Protein AF-R7HW87-F1 (afdb_monomer)

Sequence (239 aa):
MKNVYSRSFESAPPPRSISGSKAFTLAEVLITLGIIGVVAALTIPTLIQNHKKHVIEVKLKTFYTIMNQAVQKSELDYGDKSTWNETGGNLCYGCIKANPLLSDEQFFDKYLGPNLTVIDHKKIPQPGIADFQLDTYTLKNGLQFSMYEGGAIYWLFTDTKTQKILGKNAFTFAFIPRIEEGHKNLWIYHENKGIEPFAYGFTNSYEYNMSMCKKDNKYCTKLIQMNNWKIPKDYPIRF

Nearest PDB structures (foldseek):
  6xt9-assembly1_I  TM=5.958E-01  e=7.205E+00  Homo sapiens
  6y8j-assembly1_A-3  TM=2.631E-01  e=5.616E+00  Acinetobacter baumannii

Structure (mmCIF, N/CA/C/O backbone):
data_AF-R7HW87-F1
#
_entry.id   AF-R7HW87-F1
#
loop_
_atom_site.group_PDB
_atom_site.id
_atom_site.type_symbol
_atom_site.label_atom_id
_atom_site.label_alt_id
_atom_site.label_comp_id
_atom_site.label_asym_id
_atom_site.label_entity_id
_atom_site.label_seq_id
_atom_site.pdbx_PDB_ins_code
_atom_site.Cartn_x
_atom_site.Cartn_y
_atom_site.Cartn_z
_atom_site.occupancy
_atom_site.B_iso_or_equiv
_atom_site.auth_seq_id
_atom_site.auth_comp_id
_atom_site.auth_asym_id
_atom_site.auth_atom_id
_atom_site.pdbx_PDB_model_num
ATOM 1 N N . MET A 1 1 ? -55.283 -52.635 10.480 1.00 44.03 1 MET A N 1
ATOM 2 C CA . MET A 1 1 ? -54.030 -51.881 10.712 1.00 44.03 1 MET A CA 1
ATOM 3 C C . MET A 1 1 ? -54.200 -51.124 12.020 1.00 44.03 1 MET A C 1
ATOM 5 O O . MET A 1 1 ? -55.228 -50.487 12.194 1.00 44.03 1 MET A O 1
ATOM 9 N N . LYS A 1 2 ? -53.310 -51.354 12.993 1.00 40.81 2 LYS A N 1
ATOM 10 C CA . LYS A 1 2 ? -53.476 -50.932 14.393 1.00 40.81 2 LYS A CA 1
ATOM 11 C C . LYS A 1 2 ? -53.164 -49.441 14.562 1.00 40.81 2 LYS A C 1
ATOM 13 O O . LYS A 1 2 ? -52.146 -48.973 14.063 1.00 40.81 2 LYS A O 1
ATOM 18 N N . ASN A 1 3 ? -54.041 -48.753 15.293 1.00 45.59 3 ASN A N 1
ATOM 19 C CA . ASN A 1 3 ? -53.897 -47.374 15.750 1.00 45.59 3 ASN A CA 1
ATOM 20 C C . ASN A 1 3 ? -52.563 -47.175 16.481 1.00 45.59 3 ASN A C 1
ATOM 22 O O . ASN A 1 3 ? -52.267 -47.877 17.449 1.00 45.59 3 ASN A O 1
ATOM 26 N N . VAL A 1 4 ? -51.769 -46.214 16.009 1.00 50.16 4 VAL A N 1
ATOM 27 C CA . VAL A 1 4 ? -50.545 -45.773 16.677 1.00 50.16 4 VAL A CA 1
ATOM 28 C C . VAL A 1 4 ? -50.943 -44.802 17.784 1.00 50.16 4 VAL A C 1
ATOM 30 O O . VAL A 1 4 ? -51.575 -43.777 17.548 1.00 50.16 4 VAL A O 1
ATOM 33 N N . TYR A 1 5 ? -50.604 -45.204 19.002 1.00 48.69 5 TYR A N 1
ATOM 34 C CA . TYR A 1 5 ? -50.879 -44.563 20.276 1.00 48.69 5 TYR A CA 1
ATOM 35 C C . TYR A 1 5 ? -50.513 -43.072 20.310 1.00 48.69 5 TYR A C 1
ATOM 37 O O . TYR A 1 5 ? -49.363 -42.692 20.088 1.00 48.69 5 TYR A O 1
ATOM 45 N N . SER A 1 6 ? -51.477 -42.247 20.717 1.00 55.12 6 SER A N 1
ATOM 46 C CA . SER A 1 6 ? -51.230 -40.954 21.347 1.00 55.12 6 SER A CA 1
ATOM 47 C C . SER A 1 6 ? -50.431 -41.187 22.632 1.00 55.12 6 SER A C 1
ATOM 49 O O . SER A 1 6 ? -50.978 -41.669 23.625 1.00 55.12 6 SER A O 1
ATOM 51 N N . ARG A 1 7 ? -49.131 -40.877 22.625 1.00 55.88 7 ARG A N 1
ATOM 52 C CA . ARG A 1 7 ? -48.365 -40.755 23.868 1.00 55.88 7 ARG A CA 1
ATOM 53 C C . ARG A 1 7 ? -48.853 -39.503 24.586 1.00 55.88 7 ARG A C 1
ATOM 55 O O . ARG A 1 7 ? -48.523 -38.386 24.200 1.00 55.88 7 ARG A O 1
ATOM 62 N N . SER A 1 8 ? -49.685 -39.717 25.595 1.00 55.09 8 SER A N 1
ATOM 63 C CA . SER A 1 8 ? -49.958 -38.763 26.660 1.00 55.09 8 SER A CA 1
ATOM 64 C C . SER A 1 8 ? -48.633 -38.202 27.168 1.00 55.09 8 SER A C 1
ATOM 66 O O . SER A 1 8 ? -47.721 -38.963 27.488 1.00 55.09 8 SER A O 1
ATOM 68 N N . PHE A 1 9 ? -48.526 -36.875 27.211 1.00 53.75 9 PHE A N 1
ATOM 69 C CA . PHE A 1 9 ? -47.480 -36.195 27.958 1.00 53.75 9 PHE A CA 1
ATOM 70 C C . PHE A 1 9 ? -47.645 -36.601 29.424 1.00 53.75 9 PHE A C 1
ATOM 72 O O . PHE A 1 9 ? -48.474 -36.040 30.138 1.00 53.75 9 PHE A O 1
ATOM 79 N N . GLU A 1 10 ? -46.912 -37.631 29.847 1.00 56.09 10 GLU A N 1
ATOM 80 C CA . GLU A 1 10 ? -46.693 -37.907 31.258 1.00 56.09 10 GLU A CA 1
ATOM 81 C C . GLU A 1 10 ? -46.156 -36.621 31.873 1.00 56.09 10 GLU A C 1
ATOM 83 O O . GLU A 1 10 ? -45.114 -36.093 31.477 1.00 56.09 10 GLU A O 1
ATOM 88 N N . SER A 1 11 ? -46.954 -36.082 32.788 1.00 62.81 11 SER A N 1
ATOM 89 C CA . SER A 1 11 ? -46.609 -34.975 33.657 1.00 62.81 11 SER A CA 1
ATOM 90 C C . SER A 1 11 ? -45.186 -35.171 34.159 1.00 62.81 11 SER A C 1
ATOM 92 O O . SER A 1 11 ? -44.909 -36.147 34.861 1.00 62.81 11 SER A O 1
ATOM 94 N N . ALA A 1 12 ? -44.291 -34.255 33.783 1.00 64.38 12 ALA A N 1
ATOM 95 C CA . ALA A 1 12 ? -42.961 -34.207 34.359 1.00 64.38 12 ALA A CA 1
ATOM 96 C C . ALA A 1 12 ? -43.101 -34.264 35.893 1.00 64.38 12 ALA A C 1
ATOM 98 O O . ALA A 1 12 ? -43.973 -33.575 36.438 1.00 64.38 12 ALA A O 1
ATOM 99 N N . PRO A 1 13 ? -42.308 -35.096 36.593 1.00 70.56 13 PRO A N 1
ATOM 100 C CA . PRO A 1 13 ? -42.350 -35.147 38.047 1.00 70.56 13 PRO A CA 1
ATOM 101 C C . PRO A 1 13 ? -42.193 -33.723 38.599 1.00 70.56 13 PRO A C 1
ATOM 103 O O . PRO A 1 13 ? -41.414 -32.946 38.032 1.00 70.56 13 PRO A O 1
ATOM 106 N N . PRO A 1 14 ? -42.932 -33.355 39.664 1.00 65.88 14 PRO A N 1
ATOM 107 C CA . PRO A 1 14 ? -42.846 -32.021 40.236 1.00 65.88 14 PRO A CA 1
ATOM 108 C C . PRO A 1 14 ? -41.374 -31.704 40.512 1.00 65.88 14 PRO A C 1
ATOM 110 O O . PRO A 1 14 ? -40.644 -32.595 40.969 1.00 65.88 14 PRO A O 1
ATOM 113 N N . PRO A 1 15 ? -40.913 -30.479 40.196 1.00 64.19 15 PRO A N 1
ATOM 114 C CA . PRO A 1 15 ? -39.525 -30.107 40.402 1.00 64.19 15 PRO A CA 1
ATOM 115 C C . PRO A 1 15 ? -39.157 -30.461 41.839 1.00 64.19 15 PRO A C 1
ATOM 117 O O . PRO A 1 15 ? -39.831 -30.036 42.781 1.00 64.19 15 PRO A O 1
ATOM 120 N N . ARG A 1 16 ? -38.129 -31.306 42.006 1.00 63.84 16 ARG A N 1
ATOM 121 C CA . ARG A 1 16 ? -37.576 -31.596 43.330 1.00 63.84 16 ARG A CA 1
ATOM 122 C C . ARG A 1 16 ? -37.346 -30.254 44.010 1.00 63.84 16 ARG A C 1
ATOM 124 O O . ARG A 1 16 ? -36.711 -29.383 43.424 1.00 63.84 16 ARG A O 1
ATOM 131 N N . SER A 1 17 ? -37.883 -30.109 45.218 1.00 57.31 17 SER A N 1
ATOM 132 C CA . SER A 1 17 ? -37.587 -29.009 46.130 1.00 57.31 17 SER A CA 1
ATOM 133 C C . SER A 1 17 ? -36.067 -28.899 46.276 1.00 57.31 17 SER A C 1
ATOM 135 O O . SER A 1 17 ? -35.443 -29.654 47.020 1.00 57.31 17 SER A O 1
ATOM 137 N N . ILE A 1 18 ? -35.454 -28.015 45.488 1.00 61.06 18 ILE A N 1
ATOM 138 C CA . ILE A 1 18 ? -34.081 -27.583 45.705 1.00 61.06 18 ILE A CA 1
ATOM 139 C C . ILE A 1 18 ? -34.200 -26.575 46.842 1.00 61.06 18 ILE A C 1
ATOM 141 O O . ILE A 1 18 ? -34.701 -25.467 46.639 1.00 61.06 18 ILE A O 1
ATOM 145 N N . SER A 1 19 ? -33.829 -26.979 48.058 1.00 60.03 19 SER A N 1
ATOM 146 C CA . SER A 1 19 ? -33.782 -26.050 49.179 1.00 60.03 19 SER A CA 1
ATOM 147 C C . SER A 1 19 ? -32.798 -24.926 48.835 1.00 60.03 19 SER A C 1
ATOM 149 O O . SER A 1 19 ? -31.610 -25.149 48.630 1.00 60.03 19 SER A O 1
ATOM 151 N N . GLY A 1 20 ? -33.334 -23.712 48.687 1.00 63.03 20 GLY A N 1
ATOM 152 C CA . GLY A 1 20 ? -32.582 -22.462 48.603 1.00 63.03 20 GLY A CA 1
ATOM 153 C C . GLY A 1 20 ? -31.445 -22.419 47.580 1.00 63.03 20 GLY A C 1
ATOM 154 O O . GLY A 1 20 ? -30.302 -22.164 47.958 1.00 63.03 20 GLY A O 1
ATOM 155 N N . SER A 1 21 ? -31.736 -22.567 46.284 1.00 63.78 21 SER A N 1
ATOM 156 C CA . SER A 1 21 ? -30.824 -22.034 45.264 1.00 63.78 21 SER A CA 1
ATOM 157 C C . SER A 1 21 ? -30.693 -20.526 45.491 1.00 63.78 21 SER A C 1
ATOM 159 O O . SER A 1 21 ? -31.679 -19.802 45.353 1.00 63.78 21 SER A O 1
ATOM 161 N N . LYS A 1 22 ? -29.504 -20.039 45.868 1.00 72.06 22 LYS A N 1
ATOM 162 C CA . LYS A 1 22 ? -29.233 -18.598 45.955 1.00 72.06 22 LYS A CA 1
ATOM 163 C C . LYS A 1 22 ? -29.377 -17.995 44.555 1.00 72.06 22 LYS A C 1
ATOM 165 O O . LYS A 1 22 ? -28.463 -18.094 43.743 1.00 72.06 22 LYS A O 1
ATOM 170 N N . ALA A 1 23 ? -30.547 -17.446 44.251 1.00 79.56 23 ALA A N 1
ATOM 171 C CA . ALA A 1 23 ? -30.781 -16.690 43.031 1.00 79.56 23 ALA A CA 1
ATOM 172 C C . ALA A 1 23 ? -30.190 -15.285 43.195 1.00 79.56 23 ALA A C 1
ATOM 174 O O . ALA A 1 23 ? -30.298 -14.694 44.270 1.00 79.56 23 ALA A O 1
ATOM 175 N N . PHE A 1 24 ? -29.573 -14.756 42.137 1.00 85.44 24 PHE A N 1
ATOM 176 C CA . PHE A 1 24 ? -29.107 -13.372 42.127 1.00 85.44 24 PHE A CA 1
ATOM 177 C C . PHE A 1 24 ? -30.304 -12.424 42.200 1.00 85.44 24 PHE A C 1
ATOM 179 O O . PHE A 1 24 ? -31.294 -12.592 41.481 1.00 85.44 24 PHE A O 1
ATOM 186 N N . THR A 1 25 ? -30.215 -11.415 43.058 1.00 92.25 25 THR A N 1
ATOM 187 C CA . THR A 1 25 ? -31.194 -10.330 43.102 1.00 92.25 25 THR A CA 1
ATOM 188 C C . THR A 1 25 ? -31.101 -9.486 41.832 1.00 92.25 25 THR A C 1
ATOM 190 O O . THR A 1 25 ? -30.040 -9.354 41.219 1.00 92.25 25 THR A O 1
ATOM 193 N N . LEU A 1 26 ? -32.212 -8.851 41.445 1.00 92.94 26 LEU A N 1
ATOM 194 C CA . LEU A 1 26 ? -32.226 -7.920 40.312 1.00 92.94 26 LEU A CA 1
ATOM 195 C C . LEU A 1 26 ? -31.179 -6.805 40.485 1.00 92.94 26 LEU A C 1
ATOM 197 O O . LEU A 1 26 ? -30.521 -6.423 39.522 1.00 92.94 26 LEU A O 1
ATOM 201 N N . ALA A 1 27 ? -30.992 -6.320 41.716 1.00 94.62 27 ALA A N 1
ATOM 202 C CA . ALA A 1 27 ? -29.997 -5.301 42.032 1.00 94.62 27 ALA A CA 1
ATOM 203 C C . ALA A 1 27 ? -28.559 -5.791 41.784 1.00 94.62 27 ALA A C 1
ATOM 205 O O . ALA A 1 27 ? -27.776 -5.073 41.166 1.00 94.62 27 ALA A O 1
ATOM 206 N N . GLU A 1 28 ? -28.215 -7.017 42.190 1.00 93.81 28 GLU A N 1
ATOM 207 C CA . GLU A 1 28 ? -26.894 -7.609 41.922 1.00 93.81 28 GLU A CA 1
ATOM 208 C C . GLU A 1 28 ? -26.634 -7.762 40.418 1.00 93.81 28 GLU A C 1
ATOM 210 O O . GLU A 1 28 ? -25.552 -7.419 39.934 1.00 93.81 28 GLU A O 1
ATOM 215 N N . VAL A 1 29 ? -27.631 -8.207 39.648 1.00 95.19 29 VAL A N 1
ATOM 216 C CA . VAL A 1 29 ? -27.507 -8.318 38.185 1.00 95.19 29 VAL A CA 1
ATOM 217 C C . VAL A 1 29 ? -27.342 -6.938 37.533 1.00 95.19 29 VAL A C 1
ATOM 219 O O . VAL A 1 29 ? -26.503 -6.766 36.654 1.00 95.19 29 VAL A O 1
ATOM 222 N N . LEU A 1 30 ? -28.079 -5.919 37.979 1.00 96.25 30 LEU A N 1
ATOM 223 C CA . LEU A 1 30 ? -27.969 -4.565 37.423 1.00 96.25 30 LEU A CA 1
ATOM 224 C C . LEU A 1 30 ? -26.621 -3.909 37.736 1.00 96.25 30 LEU A C 1
ATOM 226 O O . LEU A 1 30 ? -26.024 -3.292 36.854 1.00 96.25 30 LEU A O 1
ATOM 230 N N . ILE A 1 31 ? -26.114 -4.067 38.962 1.00 96.00 31 ILE A N 1
ATOM 231 C CA . ILE A 1 31 ? -24.799 -3.539 39.348 1.00 96.00 31 ILE A CA 1
ATOM 232 C C . ILE A 1 31 ? -23.696 -4.238 38.547 1.00 96.00 31 ILE A C 1
ATOM 234 O O . ILE A 1 31 ? -22.814 -3.571 38.009 1.00 96.00 31 ILE A O 1
ATOM 238 N N . THR A 1 32 ? -23.755 -5.566 38.408 1.00 96.44 32 THR A N 1
ATOM 239 C CA . THR A 1 32 ? -22.752 -6.320 37.637 1.00 96.44 32 THR A CA 1
ATOM 240 C C . THR A 1 32 ? -22.770 -5.958 36.151 1.00 96.44 32 THR A C 1
ATOM 242 O O . THR A 1 32 ? -21.708 -5.695 35.585 1.00 96.44 32 THR A O 1
ATOM 245 N N . LEU A 1 33 ? -23.948 -5.847 35.527 1.00 96.75 33 LEU A N 1
ATOM 246 C CA . LEU A 1 33 ? -24.077 -5.371 34.145 1.00 96.75 33 LEU A CA 1
ATOM 247 C C . LEU A 1 33 ? -23.598 -3.921 33.985 1.00 96.75 33 LEU A C 1
ATOM 249 O O . LEU A 1 33 ? -22.942 -3.611 32.992 1.00 96.75 33 LEU A O 1
ATOM 253 N N . GLY A 1 34 ? -23.861 -3.052 34.964 1.00 97.31 34 GLY A N 1
ATOM 254 C CA . GLY A 1 34 ? -23.357 -1.678 34.984 1.00 97.31 34 GLY A CA 1
ATOM 255 C C . GLY A 1 34 ? -21.827 -1.619 35.009 1.00 97.31 34 GLY A C 1
ATOM 256 O O . GLY A 1 34 ? -21.223 -0.930 34.187 1.00 97.31 34 GLY A O 1
ATOM 257 N N . ILE A 1 35 ? -21.189 -2.394 35.891 1.00 97.50 35 ILE A N 1
ATOM 258 C CA . ILE A 1 35 ? -19.722 -2.467 35.994 1.00 97.50 35 ILE A CA 1
ATOM 259 C C . ILE A 1 35 ? -19.114 -3.010 34.695 1.00 97.50 35 ILE A C 1
ATOM 261 O O . ILE A 1 35 ? -18.195 -2.398 34.146 1.00 97.50 35 ILE A O 1
ATOM 265 N N . ILE A 1 36 ? -19.640 -4.121 34.166 1.00 96.88 36 ILE A N 1
ATOM 266 C CA . ILE A 1 36 ? -19.159 -4.706 32.904 1.00 96.88 36 ILE A CA 1
ATOM 267 C C . ILE A 1 36 ? -19.362 -3.722 31.747 1.00 96.88 36 ILE A C 1
ATOM 269 O O . ILE A 1 36 ? -18.466 -3.580 30.918 1.00 96.88 36 ILE A O 1
ATOM 273 N N . GLY A 1 37 ? -20.484 -2.999 31.710 1.00 97.69 37 GLY A N 1
ATOM 274 C CA . GLY A 1 37 ? -20.763 -1.976 30.703 1.00 97.69 37 GLY A CA 1
ATOM 275 C C . GLY A 1 37 ? -19.726 -0.850 30.692 1.00 97.69 37 GLY A C 1
ATOM 276 O O . GLY A 1 37 ? -19.212 -0.504 29.627 1.00 97.69 37 GLY A O 1
ATOM 277 N N . VAL A 1 38 ? -19.352 -0.325 31.865 1.00 96.94 38 VAL A N 1
ATOM 278 C CA . VAL A 1 38 ? -18.314 0.717 31.988 1.00 96.94 38 VAL A CA 1
ATOM 279 C C . VAL A 1 38 ? -16.949 0.191 31.541 1.00 96.94 38 VAL A C 1
ATOM 281 O O . VAL A 1 38 ? -16.266 0.836 30.743 1.00 96.94 38 VAL A O 1
ATOM 284 N N . VAL A 1 39 ? -16.552 -0.999 31.999 1.00 96.19 39 VAL A N 1
ATOM 285 C CA . VAL A 1 39 ? -15.262 -1.603 31.619 1.00 96.19 39 VAL A CA 1
ATOM 286 C C . VAL A 1 39 ? -15.212 -1.891 30.115 1.00 96.19 39 VAL A C 1
ATOM 288 O O . VAL A 1 39 ? -14.208 -1.604 29.456 1.00 96.19 39 VAL A O 1
ATOM 291 N N . ALA A 1 40 ? -16.297 -2.411 29.543 1.00 95.19 40 ALA A N 1
ATOM 292 C CA . ALA A 1 40 ? -16.422 -2.667 28.113 1.00 95.19 40 ALA A CA 1
ATOM 293 C C . ALA A 1 40 ? -16.311 -1.372 27.294 1.00 95.19 40 ALA A C 1
ATOM 295 O O . ALA A 1 40 ? -15.579 -1.340 26.304 1.00 95.19 40 ALA A O 1
ATOM 296 N N . ALA A 1 41 ? -16.948 -0.282 27.732 1.00 95.50 41 ALA A N 1
ATOM 297 C CA . ALA A 1 41 ? -16.874 1.015 27.057 1.00 95.50 41 ALA A CA 1
ATOM 298 C C . ALA A 1 41 ? -15.439 1.574 26.983 1.00 95.50 41 ALA A C 1
ATOM 300 O O . ALA A 1 41 ? -15.080 2.210 25.993 1.00 95.50 41 ALA A O 1
ATOM 301 N N . LEU A 1 42 ? -14.598 1.294 27.986 1.00 94.25 42 LEU A N 1
ATOM 302 C CA . LEU A 1 42 ? -13.191 1.714 28.004 1.00 94.25 42 LEU A CA 1
ATOM 303 C C . LEU A 1 42 ? -12.272 0.792 27.183 1.00 94.25 42 LEU A C 1
ATOM 305 O O . LEU A 1 42 ? -11.258 1.238 26.641 1.00 94.25 42 LEU A O 1
ATOM 309 N N . THR A 1 43 ? -12.606 -0.495 27.078 1.00 94.88 43 THR A N 1
ATOM 310 C CA . THR A 1 43 ? -11.706 -1.518 26.512 1.00 94.88 43 THR A CA 1
ATOM 311 C C . THR A 1 43 ? -12.018 -1.886 25.061 1.00 94.88 43 THR A C 1
ATOM 313 O O . THR A 1 43 ? -11.087 -2.065 24.269 1.00 94.88 43 THR A O 1
ATOM 316 N N . ILE A 1 44 ? -13.297 -1.944 24.671 1.00 94.75 44 ILE A N 1
ATOM 317 C CA . ILE A 1 44 ? -13.734 -2.322 23.315 1.00 94.75 44 ILE A CA 1
ATOM 318 C C . ILE A 1 44 ? -13.139 -1.404 22.233 1.00 94.75 44 ILE A C 1
ATOM 320 O O . ILE A 1 44 ? -12.621 -1.939 21.248 1.00 94.75 44 ILE A O 1
ATOM 324 N N . PRO A 1 45 ? -13.126 -0.060 22.375 1.00 92.75 45 PRO A N 1
ATOM 325 C CA . PRO A 1 45 ? -12.547 0.806 21.348 1.00 92.75 45 PRO A CA 1
ATOM 326 C C . PRO A 1 45 ? -11.062 0.512 21.098 1.00 92.75 45 PRO A C 1
ATOM 328 O O . PRO A 1 45 ? -10.635 0.401 19.948 1.00 92.75 45 PRO A O 1
ATOM 331 N N . THR A 1 46 ? -10.287 0.317 22.168 1.00 92.00 46 THR A N 1
ATOM 332 C CA . THR A 1 46 ? -8.855 -0.011 22.097 1.00 92.00 46 THR A CA 1
ATOM 333 C C . THR A 1 46 ? -8.625 -1.368 21.436 1.00 92.00 46 THR A C 1
ATOM 335 O O . THR A 1 46 ? -7.753 -1.502 20.574 1.00 92.00 46 THR A O 1
ATOM 338 N N . LEU A 1 47 ? -9.436 -2.372 21.782 1.00 93.56 47 LEU A N 1
ATOM 339 C CA . LEU A 1 47 ? -9.368 -3.699 21.171 1.00 93.56 47 LEU A CA 1
ATOM 340 C C . LEU A 1 47 ? -9.657 -3.641 19.663 1.00 93.56 47 LEU A C 1
ATOM 342 O O . LEU A 1 47 ? -8.896 -4.201 18.874 1.00 93.56 47 LEU A O 1
ATOM 346 N N . ILE A 1 48 ? -10.703 -2.915 19.253 1.00 92.50 48 ILE A N 1
ATOM 347 C CA . ILE A 1 48 ? -11.055 -2.725 17.837 1.00 92.50 48 ILE A CA 1
ATOM 348 C C . ILE A 1 48 ? -9.917 -2.028 17.084 1.00 92.50 48 ILE A C 1
ATOM 350 O O . ILE A 1 48 ? -9.564 -2.456 15.985 1.00 92.50 48 ILE A O 1
ATOM 354 N N . GLN A 1 49 ? -9.316 -0.980 17.656 1.00 91.19 49 GLN A N 1
ATOM 355 C CA . GLN A 1 49 ? -8.185 -0.284 17.031 1.00 91.19 49 GLN A CA 1
ATOM 356 C C . GLN A 1 49 ? -6.974 -1.206 16.853 1.00 91.19 49 GLN A C 1
ATOM 358 O O . GLN A 1 49 ? -6.380 -1.237 15.776 1.00 91.19 49 GLN A O 1
ATOM 363 N N . ASN A 1 50 ? -6.626 -1.992 17.875 1.00 92.75 50 ASN A N 1
ATOM 364 C CA . ASN A 1 50 ? -5.511 -2.938 17.800 1.00 92.75 50 ASN A CA 1
ATOM 365 C C . ASN A 1 50 ? -5.773 -4.048 16.776 1.00 92.75 50 ASN A C 1
ATOM 367 O O . ASN A 1 50 ? -4.877 -4.398 16.009 1.00 92.75 50 ASN A O 1
ATOM 371 N N . HIS A 1 51 ? -7.006 -4.552 16.704 1.00 94.00 51 HIS A N 1
ATOM 372 C CA . HIS A 1 51 ? -7.399 -5.519 15.685 1.00 94.00 51 HIS A CA 1
ATOM 373 C C . HIS A 1 51 ? -7.298 -4.925 14.272 1.00 94.00 51 HIS A C 1
ATOM 375 O O . HIS A 1 51 ? -6.693 -5.540 13.397 1.00 94.00 51 HIS A O 1
ATOM 381 N N . LYS A 1 52 ? -7.804 -3.703 14.050 1.00 92.12 52 LYS A N 1
ATOM 382 C CA . LYS A 1 52 ? -7.681 -3.001 12.759 1.00 92.12 52 LYS A CA 1
ATOM 383 C C . LYS A 1 52 ? -6.222 -2.828 12.346 1.00 92.12 52 LYS A C 1
ATOM 385 O O . LYS A 1 52 ? -5.879 -3.167 11.218 1.00 92.12 52 LYS A O 1
ATOM 390 N N . LYS A 1 53 ? -5.361 -2.363 13.258 1.00 94.12 53 LYS A N 1
ATOM 391 C CA . LYS A 1 53 ? -3.911 -2.264 13.020 1.00 94.12 53 LYS A CA 1
ATOM 392 C C . LYS A 1 53 ? -3.334 -3.608 12.588 1.00 94.12 53 LYS A C 1
ATOM 394 O O . LYS A 1 53 ? -2.673 -3.681 11.560 1.00 94.12 53 LYS A O 1
ATOM 399 N N . HIS A 1 54 ? -3.645 -4.675 13.317 1.00 95.12 54 HIS A N 1
ATOM 400 C CA . HIS A 1 54 ? -3.154 -6.010 12.995 1.00 95.12 54 HIS A CA 1
ATOM 401 C C . HIS A 1 54 ? -3.602 -6.492 11.606 1.00 95.12 54 HIS A C 1
ATOM 403 O O . HIS A 1 54 ? -2.788 -6.997 10.836 1.00 95.12 54 HIS A O 1
ATOM 409 N N . VAL A 1 55 ? -4.873 -6.288 11.249 1.00 94.88 55 VAL A N 1
ATOM 410 C CA . VAL A 1 55 ? -5.394 -6.628 9.914 1.00 94.88 55 VAL A CA 1
ATOM 411 C C . VAL A 1 55 ? -4.636 -5.872 8.821 1.00 94.88 55 VAL A C 1
ATOM 413 O O . VAL A 1 55 ? -4.308 -6.452 7.788 1.00 94.88 55 VAL A O 1
ATOM 416 N N . ILE A 1 56 ? -4.328 -4.595 9.046 1.00 95.75 56 ILE A N 1
ATOM 417 C CA . ILE A 1 56 ? -3.580 -3.756 8.103 1.00 95.75 56 ILE A CA 1
ATOM 418 C C . ILE A 1 56 ? -2.147 -4.269 7.925 1.00 95.75 56 ILE A C 1
ATOM 420 O O . ILE A 1 56 ? -1.711 -4.454 6.792 1.00 95.75 56 ILE A O 1
ATOM 424 N N . GLU A 1 57 ? -1.439 -4.561 9.018 1.00 96.88 57 GLU A N 1
ATOM 425 C CA . GLU A 1 57 ? -0.088 -5.145 8.992 1.00 96.88 57 GLU A CA 1
ATOM 426 C C . GLU A 1 57 ? -0.037 -6.443 8.175 1.00 96.88 57 GLU A C 1
ATOM 428 O O . GLU A 1 57 ? 0.842 -6.624 7.328 1.00 96.88 57 GLU A O 1
ATOM 433 N N . VAL A 1 58 ? -1.009 -7.335 8.396 1.00 96.94 58 VAL A N 1
ATOM 434 C CA . VAL A 1 58 ? -1.118 -8.604 7.664 1.00 96.94 58 VAL A CA 1
ATOM 435 C C . VAL A 1 58 ? -1.384 -8.344 6.184 1.00 96.94 58 VAL A C 1
ATOM 437 O O . VAL A 1 58 ? -0.648 -8.860 5.346 1.00 96.94 58 VAL A O 1
ATOM 440 N N . LYS A 1 59 ? -2.370 -7.500 5.847 1.00 97.12 59 LYS A N 1
ATOM 441 C CA . LYS A 1 59 ? -2.692 -7.161 4.450 1.00 97.12 59 LYS A CA 1
ATOM 442 C C . LYS A 1 59 ? -1.494 -6.565 3.711 1.00 97.12 59 LYS A C 1
ATOM 444 O O . LYS A 1 59 ? -1.248 -6.952 2.573 1.00 97.12 59 LYS A O 1
ATOM 449 N N . LEU A 1 60 ? -0.739 -5.670 4.352 1.00 97.81 60 LEU A N 1
ATOM 450 C CA . LEU A 1 60 ? 0.455 -5.052 3.771 1.00 97.81 60 LEU A CA 1
ATOM 451 C C . LEU A 1 60 ? 1.529 -6.085 3.440 1.00 97.81 60 LEU A C 1
ATOM 453 O O . LEU A 1 60 ? 2.020 -6.125 2.311 1.00 97.81 60 LEU A O 1
ATOM 457 N N . LYS A 1 61 ? 1.852 -6.949 4.407 1.00 97.88 61 LYS A N 1
ATOM 458 C CA . LYS A 1 61 ? 2.844 -8.008 4.215 1.00 97.88 61 LYS A CA 1
ATOM 459 C C . LYS A 1 61 ? 2.403 -8.990 3.129 1.00 97.88 61 LYS A C 1
ATOM 461 O O . LYS A 1 61 ? 3.198 -9.330 2.259 1.00 97.88 61 LYS A O 1
ATOM 466 N N . THR A 1 62 ? 1.138 -9.413 3.146 1.00 97.69 62 THR A N 1
ATOM 467 C CA . THR A 1 62 ? 0.582 -10.330 2.143 1.00 97.69 62 THR A CA 1
ATOM 468 C C . THR A 1 62 ? 0.588 -9.715 0.747 1.00 97.69 62 THR A C 1
ATOM 470 O O . THR A 1 62 ? 0.984 -10.394 -0.196 1.00 97.69 62 THR A O 1
ATOM 473 N N . PHE A 1 63 ? 0.199 -8.444 0.607 1.00 97.75 63 PHE A N 1
ATOM 474 C CA . PHE A 1 63 ? 0.257 -7.732 -0.669 1.00 97.75 63 PHE A CA 1
ATOM 475 C C . PHE A 1 63 ? 1.685 -7.684 -1.204 1.00 97.75 63 PHE A C 1
ATOM 477 O O . PHE A 1 63 ? 1.930 -8.145 -2.314 1.00 97.75 63 PHE A O 1
ATOM 484 N N . TYR A 1 64 ? 2.638 -7.221 -0.391 1.00 97.81 64 TYR A N 1
ATOM 485 C CA . TYR A 1 64 ? 4.046 -7.173 -0.778 1.00 97.81 64 TYR A CA 1
ATOM 486 C C . TYR A 1 64 ? 4.558 -8.541 -1.244 1.00 97.81 64 TYR A C 1
ATOM 488 O O . TYR A 1 64 ? 5.192 -8.632 -2.292 1.00 97.81 64 TYR A O 1
ATOM 496 N N . THR A 1 65 ? 4.255 -9.615 -0.512 1.00 97.50 65 THR A N 1
ATOM 497 C CA . THR A 1 65 ? 4.685 -10.967 -0.887 1.00 97.50 65 THR A CA 1
ATOM 498 C C . THR A 1 65 ? 4.068 -11.427 -2.206 1.00 97.50 65 THR A C 1
ATOM 500 O O . THR A 1 65 ? 4.803 -11.856 -3.088 1.00 97.50 65 THR A O 1
ATOM 503 N N . ILE A 1 66 ? 2.746 -11.328 -2.362 1.00 97.25 66 ILE A N 1
ATOM 504 C CA . ILE A 1 66 ? 2.048 -11.826 -3.557 1.00 97.25 66 ILE A CA 1
ATOM 505 C C . ILE A 1 66 ? 2.469 -11.050 -4.801 1.00 97.25 66 ILE A C 1
ATOM 507 O O . ILE A 1 66 ? 2.758 -11.653 -5.831 1.00 97.25 66 ILE A O 1
ATOM 511 N N . MET A 1 67 ? 2.544 -9.725 -4.699 1.00 96.50 67 MET A N 1
ATOM 512 C CA . MET A 1 67 ? 2.902 -8.878 -5.831 1.00 96.50 67 MET A CA 1
ATOM 513 C C . MET A 1 67 ? 4.347 -9.116 -6.275 1.00 96.50 67 MET A C 1
ATOM 515 O O . MET A 1 67 ? 4.602 -9.257 -7.466 1.00 96.50 67 MET A O 1
ATOM 519 N N . ASN A 1 68 ? 5.291 -9.246 -5.337 1.00 96.75 68 ASN A N 1
ATOM 520 C CA . ASN A 1 68 ? 6.678 -9.552 -5.692 1.00 96.75 68 ASN A CA 1
ATOM 521 C C . ASN A 1 68 ? 6.847 -10.977 -6.236 1.00 96.75 68 ASN A C 1
ATOM 523 O O . ASN A 1 68 ? 7.651 -11.183 -7.139 1.00 96.75 68 ASN A O 1
ATOM 527 N N . GLN A 1 69 ? 6.071 -11.951 -5.752 1.00 96.62 69 GLN A N 1
ATOM 528 C CA . GLN A 1 69 ? 6.03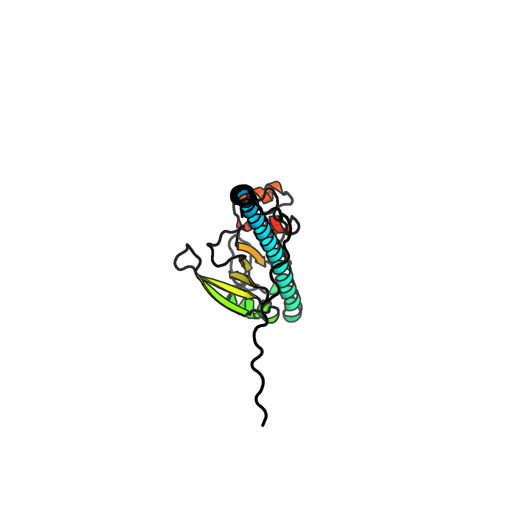6 -13.290 -6.349 1.00 96.62 69 GLN A CA 1
ATOM 529 C C . GLN A 1 69 ? 5.486 -13.262 -7.779 1.00 96.62 69 GLN A C 1
ATOM 531 O O . GLN A 1 69 ? 6.003 -13.973 -8.637 1.00 96.62 69 GLN A O 1
ATOM 536 N N . ALA A 1 70 ? 4.461 -12.449 -8.046 1.00 95.94 70 ALA A N 1
ATOM 537 C CA . ALA A 1 70 ? 3.926 -12.278 -9.392 1.00 95.94 70 ALA A CA 1
ATOM 538 C C . ALA A 1 70 ? 4.963 -11.646 -10.330 1.00 95.94 70 ALA A C 1
ATOM 540 O O . ALA A 1 70 ? 5.189 -12.181 -11.409 1.00 95.94 70 ALA A O 1
ATOM 541 N N . VAL A 1 71 ? 5.661 -10.593 -9.884 1.00 94.88 71 VAL A N 1
ATOM 542 C CA . VAL A 1 71 ? 6.765 -9.979 -10.643 1.00 94.88 71 VAL A CA 1
ATOM 543 C C . VAL A 1 71 ? 7.854 -11.008 -10.955 1.00 94.88 71 VAL A C 1
ATOM 545 O O . VAL A 1 71 ? 8.224 -11.150 -12.112 1.00 94.88 71 VAL A O 1
ATOM 548 N N . GLN A 1 72 ? 8.316 -11.775 -9.963 1.00 95.31 72 GLN A N 1
ATOM 549 C CA . GLN A 1 72 ? 9.356 -12.793 -10.166 1.00 95.31 72 GLN A CA 1
ATOM 550 C C . GLN A 1 72 ? 8.954 -13.868 -11.178 1.00 95.31 72 GLN A C 1
ATOM 552 O O . GLN A 1 72 ? 9.783 -14.305 -11.968 1.00 95.31 72 GLN A O 1
ATOM 557 N N . LYS A 1 73 ? 7.691 -14.310 -11.162 1.00 95.69 73 LYS A N 1
ATOM 558 C CA . LYS A 1 73 ? 7.192 -15.266 -12.158 1.00 95.69 73 LYS A CA 1
ATOM 559 C C . LYS A 1 73 ? 7.164 -14.651 -13.550 1.00 95.69 73 LYS A C 1
ATOM 561 O O . LYS A 1 73 ? 7.620 -15.278 -14.492 1.00 95.69 73 LYS A O 1
ATOM 566 N N . SER A 1 74 ? 6.703 -13.413 -13.661 1.00 94.44 74 SER A N 1
ATOM 567 C CA . SER A 1 74 ? 6.666 -12.700 -14.935 1.00 94.44 74 SER A CA 1
ATOM 568 C C . SER A 1 74 ? 8.059 -12.417 -15.503 1.00 94.44 74 SER A C 1
ATOM 570 O O . SER A 1 74 ? 8.210 -12.374 -16.718 1.00 94.44 74 SER A O 1
ATOM 572 N N . GLU A 1 75 ? 9.099 -12.293 -14.670 1.00 93.38 75 GLU A N 1
ATOM 573 C CA . GLU A 1 75 ? 10.492 -12.219 -15.147 1.00 93.38 75 GLU A CA 1
ATOM 574 C C . GLU A 1 75 ? 10.947 -13.495 -15.870 1.00 93.38 75 GLU A C 1
ATOM 576 O O . GLU A 1 75 ? 11.791 -13.417 -16.762 1.00 93.38 75 GLU A O 1
ATOM 581 N N . LEU A 1 76 ? 10.376 -14.659 -15.540 1.00 93.75 76 LEU A N 1
ATOM 582 C CA . LEU A 1 76 ? 10.683 -15.913 -16.239 1.00 93.75 76 LEU A CA 1
ATOM 583 C C . LEU A 1 76 ? 10.127 -15.920 -17.668 1.00 93.75 76 LEU A C 1
ATOM 585 O O . LEU A 1 76 ? 10.762 -16.474 -18.562 1.00 93.75 76 LEU A O 1
ATOM 589 N N . ASP A 1 77 ? 8.975 -15.282 -17.877 1.00 93.38 77 ASP A N 1
ATOM 590 C CA . ASP A 1 77 ? 8.273 -15.271 -19.163 1.00 93.38 77 ASP A CA 1
ATOM 591 C C . ASP A 1 77 ? 8.689 -14.085 -20.050 1.00 93.38 77 ASP A C 1
ATOM 593 O O . ASP A 1 77 ? 8.784 -14.215 -21.271 1.00 93.38 77 ASP A O 1
ATOM 597 N N . TYR A 1 78 ? 8.951 -12.922 -19.446 1.00 90.38 78 TYR A N 1
ATOM 598 C CA . TYR A 1 78 ? 9.181 -11.656 -20.156 1.00 90.38 78 TYR A CA 1
ATOM 599 C C . TYR A 1 78 ? 10.598 -11.095 -20.001 1.00 90.38 78 TYR A C 1
ATOM 601 O O . TYR A 1 78 ? 10.879 -10.002 -20.494 1.00 90.38 78 TYR A O 1
ATOM 609 N N . GLY A 1 79 ? 11.496 -11.818 -19.332 1.00 90.25 79 GLY A N 1
ATOM 610 C CA . GLY A 1 79 ? 12.863 -11.372 -19.084 1.00 90.25 79 GLY A CA 1
ATOM 611 C C . GLY A 1 79 ? 12.956 -10.285 -18.011 1.00 90.25 79 GLY A C 1
ATOM 612 O O . GLY A 1 79 ? 12.024 -10.060 -17.239 1.00 90.25 79 GLY A O 1
ATOM 613 N N . ASP A 1 80 ? 14.105 -9.609 -17.954 1.00 89.62 80 ASP A N 1
ATOM 614 C CA . ASP A 1 80 ? 14.414 -8.640 -16.897 1.00 89.62 80 ASP A CA 1
ATOM 615 C C . ASP A 1 80 ? 13.380 -7.504 -16.835 1.00 89.62 80 ASP A C 1
ATOM 617 O O . ASP A 1 80 ? 13.182 -6.754 -17.798 1.00 89.62 80 ASP A O 1
ATOM 621 N N . LYS A 1 81 ? 12.771 -7.335 -15.657 1.00 87.56 81 LYS A N 1
ATOM 622 C CA . LYS A 1 81 ? 11.817 -6.265 -15.342 1.00 87.56 81 LYS A CA 1
ATOM 623 C C . LYS A 1 81 ? 12.320 -4.855 -15.639 1.00 87.56 81 LYS A C 1
ATOM 625 O O . LYS A 1 81 ? 11.508 -3.960 -15.873 1.00 87.56 81 LYS A O 1
ATOM 630 N N . SER A 1 82 ? 13.635 -4.629 -15.654 1.00 83.44 82 SER A N 1
ATOM 631 C CA . SER A 1 82 ? 14.225 -3.330 -16.008 1.00 83.44 82 SER A CA 1
ATOM 632 C C . SER A 1 82 ? 13.880 -2.880 -17.440 1.00 83.44 82 SER A C 1
ATOM 634 O O . SER A 1 82 ? 13.858 -1.675 -17.715 1.00 83.44 82 SER A O 1
ATOM 636 N N . THR A 1 83 ? 13.538 -3.834 -18.314 1.00 81.62 83 THR A N 1
ATOM 637 C CA . THR A 1 83 ? 13.195 -3.622 -19.731 1.00 81.62 83 THR A CA 1
ATOM 638 C C . THR A 1 83 ? 11.697 -3.404 -19.974 1.00 81.62 83 THR A C 1
ATOM 640 O O . THR A 1 83 ? 11.289 -2.930 -21.034 1.00 81.62 83 THR A O 1
ATOM 643 N N . TRP A 1 84 ? 10.838 -3.688 -18.986 1.00 81.38 84 TRP A N 1
ATOM 644 C CA . TRP A 1 84 ? 9.378 -3.658 -19.170 1.00 81.38 84 TRP A CA 1
ATOM 645 C C . TRP A 1 84 ? 8.820 -2.249 -19.425 1.00 81.38 84 TRP A C 1
ATOM 647 O O . TRP A 1 84 ? 7.690 -2.115 -19.905 1.00 81.38 84 TRP A O 1
ATOM 657 N N . ASN A 1 85 ? 9.625 -1.213 -19.156 1.00 66.69 85 ASN A N 1
ATOM 658 C CA . ASN A 1 85 ? 9.244 0.199 -19.205 1.00 66.69 85 ASN A CA 1
ATOM 659 C C . ASN A 1 85 ? 10.015 1.035 -20.248 1.00 66.69 85 ASN A C 1
ATOM 661 O O . ASN A 1 85 ? 10.187 2.243 -20.081 1.00 66.69 85 ASN A O 1
ATOM 665 N N . GLU A 1 86 ? 10.526 0.423 -21.316 1.00 57.12 86 GLU A N 1
ATOM 666 C CA . GLU A 1 86 ? 11.544 1.051 -22.175 1.00 57.12 86 GLU A CA 1
ATOM 667 C C . GLU A 1 86 ? 11.111 2.233 -23.054 1.00 57.12 86 GLU A C 1
ATOM 669 O O . GLU A 1 86 ? 11.964 2.844 -23.697 1.00 57.12 86 GLU A O 1
ATOM 674 N N . THR A 1 87 ? 9.848 2.651 -23.033 1.00 45.00 87 THR A N 1
ATOM 675 C CA . THR A 1 87 ? 9.337 3.570 -24.058 1.00 45.00 87 THR A CA 1
ATOM 676 C C . THR A 1 87 ? 8.739 4.888 -23.586 1.00 45.00 87 THR A C 1
ATOM 678 O O . THR A 1 87 ? 8.023 5.465 -24.368 1.00 45.00 87 THR A O 1
ATOM 681 N N . GLY A 1 88 ? 9.085 5.439 -22.412 1.00 40.41 88 GLY A N 1
ATOM 682 C CA . GLY A 1 88 ? 9.121 6.904 -22.160 1.00 40.41 88 GLY A CA 1
ATOM 683 C C . GLY A 1 88 ? 7.846 7.701 -21.795 1.00 40.41 88 GLY A C 1
ATOM 684 O O . GLY A 1 88 ? 7.310 8.431 -22.621 1.00 40.41 88 GLY A O 1
ATOM 685 N N . GLY A 1 89 ? 7.450 7.708 -20.521 1.00 42.75 89 GLY A N 1
ATOM 686 C CA . GLY A 1 89 ? 6.690 8.810 -19.908 1.00 42.75 89 GLY A CA 1
ATOM 687 C C . GLY A 1 89 ? 7.468 9.392 -18.724 1.00 42.75 89 GLY A C 1
ATOM 688 O O . GLY A 1 89 ? 8.043 8.624 -17.957 1.00 42.75 89 GLY A O 1
ATOM 689 N N . ASN A 1 90 ? 7.514 10.722 -18.575 1.00 50.84 90 ASN A N 1
ATOM 690 C CA . ASN A 1 90 ? 8.133 11.380 -17.417 1.00 50.84 90 ASN A CA 1
ATOM 691 C C . ASN A 1 90 ? 7.169 11.346 -16.229 1.00 50.84 90 ASN A C 1
ATOM 693 O O . ASN A 1 90 ? 6.251 12.164 -16.165 1.00 50.84 90 ASN A O 1
ATOM 697 N N . LEU A 1 91 ? 7.405 10.467 -15.254 1.00 56.09 91 LEU A N 1
ATOM 698 C CA . LEU A 1 91 ? 6.750 10.611 -13.955 1.00 56.09 91 LEU A CA 1
AT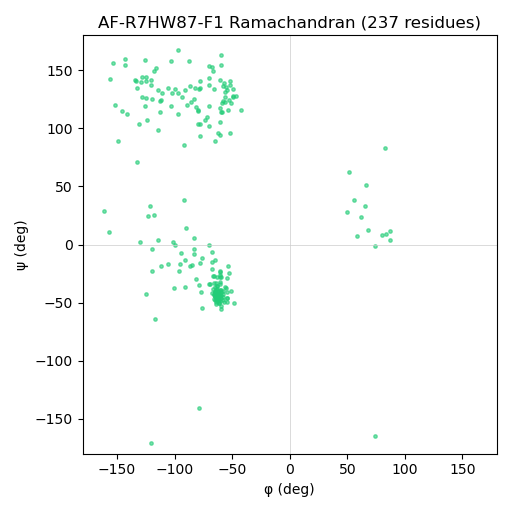OM 699 C C . LEU A 1 91 ? 7.480 11.621 -13.074 1.00 56.09 91 LEU A C 1
ATOM 701 O O . LEU A 1 91 ? 8.709 11.657 -12.961 1.00 56.09 91 LEU A O 1
ATOM 705 N N . CYS A 1 92 ? 6.670 12.475 -12.456 1.00 58.81 92 CYS A N 1
ATOM 706 C CA . CYS A 1 92 ? 7.058 13.643 -11.686 1.00 58.81 92 CYS A CA 1
ATOM 707 C C . CYS A 1 92 ? 7.842 13.256 -10.423 1.00 58.81 92 CYS A C 1
ATOM 709 O O . CYS A 1 92 ? 7.256 12.981 -9.391 1.00 58.81 92 CYS A O 1
ATOM 711 N N . TYR A 1 93 ? 9.160 13.158 -10.547 1.00 57.56 93 TYR A N 1
ATOM 712 C CA . TYR A 1 93 ? 10.215 13.779 -9.724 1.00 57.56 93 TYR A CA 1
ATOM 713 C C . TYR A 1 93 ? 11.532 13.739 -10.541 1.00 57.56 93 TYR A C 1
ATOM 715 O O . TYR A 1 93 ? 12.627 13.645 -9.993 1.00 57.56 93 TYR A O 1
ATOM 723 N N . GLY A 1 94 ? 11.411 13.770 -11.881 1.00 53.56 94 GLY A N 1
ATOM 724 C CA . GLY A 1 94 ? 12.511 13.877 -12.842 1.00 53.56 94 GLY A CA 1
ATOM 725 C C . GLY A 1 94 ? 13.187 12.582 -13.308 1.00 53.56 94 GLY A C 1
ATOM 726 O O . GLY A 1 94 ? 14.250 12.705 -13.888 1.00 53.56 94 GLY A O 1
ATOM 727 N N . CYS A 1 95 ? 12.670 11.368 -13.046 1.00 56.81 95 CYS A N 1
ATOM 728 C CA . CYS A 1 95 ? 13.577 10.201 -13.066 1.00 56.81 95 CYS A CA 1
ATOM 729 C C . CYS A 1 95 ? 13.036 8.794 -13.300 1.00 56.81 95 CYS A C 1
ATOM 731 O O . CYS A 1 95 ? 13.773 7.820 -13.112 1.00 56.81 95 CYS A O 1
ATOM 733 N N . ILE A 1 96 ? 11.777 8.651 -13.697 1.00 58.38 96 ILE A N 1
ATOM 734 C CA . ILE A 1 96 ? 11.182 7.330 -13.889 1.00 58.38 96 ILE A CA 1
ATOM 735 C C . ILE A 1 96 ? 10.610 7.265 -15.289 1.00 58.38 96 ILE A C 1
ATOM 737 O O . ILE A 1 96 ? 9.692 8.016 -15.614 1.00 58.38 96 ILE A O 1
ATOM 741 N N . LYS A 1 97 ? 11.132 6.328 -16.082 1.00 56.31 97 LYS A N 1
ATOM 742 C CA . LYS A 1 97 ? 10.488 5.874 -17.310 1.00 56.31 97 LYS A CA 1
ATOM 743 C C . LYS A 1 97 ? 9.383 4.919 -16.882 1.00 56.31 97 LYS A C 1
ATOM 745 O O . LYS A 1 97 ? 9.653 3.748 -16.627 1.00 56.31 97 LYS A O 1
ATOM 750 N N . ALA A 1 98 ? 8.167 5.424 -16.712 1.00 53.31 98 ALA A N 1
ATOM 751 C CA . ALA A 1 98 ? 7.005 4.549 -16.810 1.00 53.31 98 ALA A CA 1
ATOM 752 C C . ALA A 1 98 ? 6.837 4.143 -18.273 1.00 53.31 98 ALA A C 1
ATOM 754 O O . ALA A 1 98 ? 7.277 4.873 -19.166 1.00 53.31 98 ALA A O 1
ATOM 755 N N . ASN A 1 99 ? 6.231 2.985 -18.522 1.00 58.84 99 ASN A N 1
ATOM 756 C CA . ASN A 1 99 ? 5.882 2.596 -19.878 1.00 58.84 99 ASN A CA 1
ATOM 757 C C . ASN A 1 99 ? 4.711 3.473 -20.361 1.00 58.84 99 ASN A C 1
ATOM 759 O O . ASN A 1 99 ? 3.604 3.281 -19.873 1.00 58.84 99 ASN A O 1
ATOM 763 N N . PRO A 1 100 ? 4.883 4.414 -21.303 1.00 59.91 100 PRO A N 1
ATOM 764 C CA . PRO A 1 100 ? 3.765 5.204 -21.814 1.00 59.91 100 PRO A CA 1
ATOM 765 C C . PRO A 1 100 ? 3.002 4.461 -22.918 1.00 59.91 100 PRO A C 1
ATOM 767 O O . PRO A 1 100 ? 2.002 4.973 -23.407 1.00 59.91 100 PRO A O 1
ATOM 770 N N . LEU A 1 101 ? 3.515 3.314 -23.390 1.00 65.31 101 LEU A N 1
ATOM 771 C CA . LEU A 1 101 ? 2.903 2.556 -24.481 1.00 65.31 101 LEU A CA 1
ATOM 772 C C . LEU A 1 101 ? 1.836 1.597 -23.976 1.00 65.31 101 LEU A C 1
ATOM 774 O O . LEU A 1 101 ? 1.028 1.126 -24.770 1.00 65.31 101 LEU A O 1
A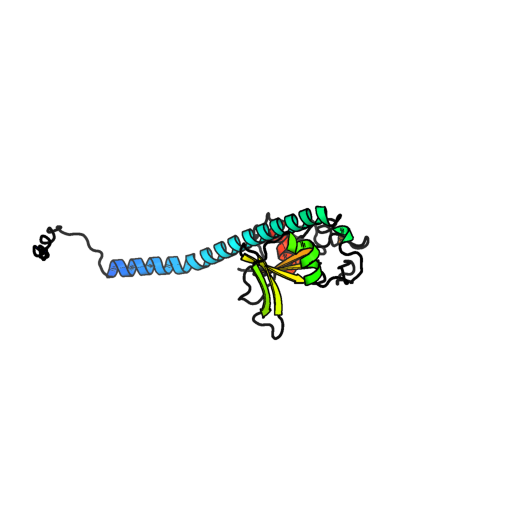TOM 778 N N . LEU A 1 102 ? 1.858 1.282 -22.681 1.00 74.62 102 LEU A N 1
ATOM 779 C CA . LEU A 1 102 ? 0.867 0.433 -22.047 1.00 74.62 102 LEU A CA 1
ATOM 780 C C . LEU A 1 102 ? 0.040 1.286 -21.094 1.00 74.62 102 LEU A C 1
ATOM 782 O O . LEU A 1 102 ? 0.574 1.928 -20.192 1.00 74.62 102 LEU A O 1
ATOM 786 N N . SER A 1 103 ? -1.274 1.258 -21.287 1.00 82.12 103 SER A N 1
ATOM 787 C CA . SER A 1 103 ? -2.209 1.652 -20.233 1.00 82.12 103 SER A CA 1
ATOM 788 C C . SER A 1 103 ? -2.028 0.765 -18.996 1.00 82.12 103 SER A C 1
ATOM 790 O O . SER A 1 103 ? -1.457 -0.326 -19.078 1.00 82.12 103 SER A O 1
ATOM 792 N N . ASP A 1 104 ? -2.543 1.209 -17.848 1.00 83.69 104 ASP A N 1
ATOM 793 C CA . ASP A 1 104 ? -2.491 0.422 -16.611 1.00 83.69 104 ASP A CA 1
ATOM 794 C C . ASP A 1 104 ? -3.102 -0.977 -16.791 1.00 83.69 104 ASP A C 1
ATOM 796 O O . ASP A 1 104 ? -2.522 -1.966 -16.355 1.00 83.69 104 ASP A O 1
ATOM 800 N N . GLU A 1 105 ? -4.220 -1.085 -17.507 1.00 87.25 105 GLU A N 1
ATOM 801 C CA . GLU A 1 105 ? -4.866 -2.366 -17.819 1.00 87.25 105 GLU A CA 1
ATOM 802 C C . GLU A 1 105 ? -3.964 -3.268 -18.674 1.00 87.25 105 GLU A C 1
ATOM 804 O O . GLU A 1 105 ? -3.707 -4.413 -18.316 1.00 87.25 105 GLU A O 1
ATOM 809 N N . GLN A 1 106 ? -3.370 -2.736 -19.746 1.00 89.06 106 GLN A N 1
ATOM 810 C CA . GLN A 1 106 ? -2.470 -3.515 -20.604 1.00 89.06 106 GLN A CA 1
ATOM 811 C C . GLN A 1 106 ? -1.192 -3.955 -19.880 1.00 89.06 106 GLN A C 1
ATOM 813 O O . GLN A 1 106 ? -0.687 -5.053 -20.124 1.00 89.06 106 GLN A O 1
ATOM 818 N N . PHE A 1 107 ? -0.649 -3.109 -19.000 1.00 88.62 107 PHE A N 1
ATOM 819 C CA . PHE A 1 107 ? 0.477 -3.490 -18.152 1.00 88.62 107 PHE A CA 1
ATOM 820 C C . PHE A 1 107 ? 0.072 -4.629 -17.216 1.00 88.62 107 PHE A C 1
ATOM 822 O O . PHE A 1 107 ? 0.804 -5.616 -17.092 1.00 88.62 107 PHE A O 1
ATOM 829 N N . PHE A 1 108 ? -1.095 -4.501 -16.579 1.00 91.38 108 PHE A N 1
ATOM 830 C CA . PHE A 1 108 ? -1.620 -5.506 -15.672 1.00 91.38 108 PHE A CA 1
ATOM 831 C C . PHE A 1 108 ? -1.805 -6.844 -16.388 1.00 91.38 108 PHE A C 1
ATOM 833 O O . PHE A 1 108 ? -1.197 -7.830 -15.976 1.00 91.38 108 PHE A O 1
ATOM 840 N N . ASP A 1 109 ? -2.557 -6.874 -17.483 1.00 91.75 109 ASP A N 1
ATOM 841 C CA . ASP A 1 109 ? -2.879 -8.094 -18.228 1.00 91.75 109 ASP A CA 1
ATOM 842 C C . ASP A 1 109 ? -1.642 -8.806 -18.766 1.00 91.75 109 ASP A C 1
ATOM 844 O O . ASP A 1 109 ? -1.596 -10.036 -18.813 1.00 91.75 109 ASP A O 1
ATOM 848 N N . LYS A 1 110 ? -0.612 -8.045 -19.141 1.00 91.00 110 LYS A N 1
ATOM 849 C CA . LYS A 1 110 ? 0.639 -8.614 -19.627 1.00 91.00 110 LYS A CA 1
ATOM 850 C C . LYS A 1 110 ? 1.496 -9.170 -18.489 1.00 91.00 110 LYS A C 1
ATOM 852 O O . LYS A 1 110 ? 1.903 -10.328 -18.547 1.00 91.00 110 LYS A O 1
ATOM 857 N N . TYR A 1 111 ? 1.792 -8.357 -17.472 1.00 91.38 111 TYR A N 1
ATOM 858 C CA . TYR A 1 111 ? 2.860 -8.654 -16.509 1.00 91.38 111 TYR A CA 1
ATOM 859 C C . TYR A 1 111 ? 2.386 -9.120 -15.134 1.00 91.38 111 TYR A C 1
ATOM 861 O O . TYR A 1 111 ? 3.198 -9.645 -14.382 1.00 91.38 111 TYR A O 1
ATOM 869 N N . LEU A 1 112 ? 1.130 -8.929 -14.741 1.00 93.00 112 LEU A N 1
ATOM 870 C CA . LEU A 1 112 ? 0.673 -9.262 -13.382 1.00 93.00 112 LEU A CA 1
ATOM 871 C C . LEU A 1 112 ? -0.530 -10.205 -13.385 1.00 93.00 112 LEU A C 1
ATOM 873 O O . LEU A 1 112 ? -0.542 -11.175 -12.626 1.00 93.00 112 LEU A O 1
ATOM 877 N N . GLY A 1 113 ? -1.502 -9.962 -14.260 1.00 93.12 113 GLY A N 1
ATOM 878 C CA . GLY A 1 113 ? -2.743 -10.717 -14.410 1.00 93.12 113 GLY A CA 1
ATOM 879 C C . GLY A 1 113 ? -2.552 -12.235 -14.476 1.00 93.12 113 GLY A C 1
ATOM 880 O O . GLY A 1 113 ? -3.168 -12.927 -13.666 1.00 93.12 113 GLY A O 1
ATOM 881 N N . PRO A 1 114 ? -1.653 -12.779 -15.323 1.00 94.62 114 PRO A N 1
ATOM 882 C CA . PRO A 1 114 ? -1.456 -14.228 -15.442 1.00 94.62 114 PRO A CA 1
ATOM 883 C C . PRO A 1 114 ? -1.004 -14.896 -14.136 1.00 94.62 114 PRO A C 1
ATOM 885 O O . PRO A 1 114 ? -1.267 -16.074 -13.900 1.00 94.62 114 PRO A O 1
ATOM 888 N N . ASN A 1 115 ? -0.3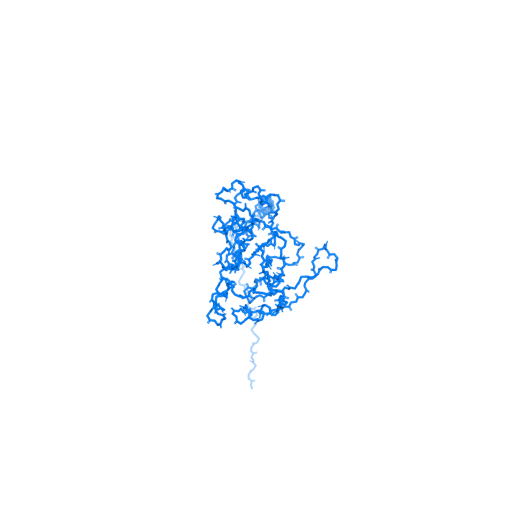41 -14.132 -13.267 1.00 95.38 115 ASN A N 1
ATOM 889 C CA . ASN A 1 115 ? 0.244 -14.610 -12.020 1.00 95.38 115 ASN A CA 1
ATOM 890 C C . ASN A 1 115 ? -0.604 -14.276 -10.779 1.00 95.38 115 ASN A C 1
ATOM 892 O O . ASN A 1 115 ? -0.212 -14.619 -9.658 1.00 95.38 115 ASN A O 1
ATOM 896 N N . LEU A 1 116 ? -1.773 -13.650 -10.959 1.00 95.19 116 LEU A N 1
ATOM 897 C CA . LEU A 1 116 ? -2.674 -13.223 -9.890 1.00 95.19 116 LEU A CA 1
ATOM 898 C C . LEU A 1 116 ? -4.082 -13.800 -10.075 1.00 95.19 116 LEU A C 1
ATOM 900 O O . LEU A 1 116 ? -4.636 -13.840 -11.165 1.00 95.19 116 LEU A O 1
ATOM 904 N N . THR A 1 117 ? -4.719 -14.208 -8.976 1.00 94.31 117 THR A N 1
ATOM 905 C CA . THR A 1 117 ? -6.123 -14.649 -9.003 1.00 94.31 117 THR A CA 1
ATOM 906 C C . THR A 1 117 ? -7.055 -13.475 -8.707 1.00 94.31 117 THR A C 1
ATOM 908 O O . THR A 1 117 ? -7.435 -13.253 -7.550 1.00 94.31 117 THR A O 1
ATOM 911 N N . VAL A 1 118 ? -7.402 -12.720 -9.749 1.00 95.31 118 VAL A N 1
ATOM 912 C CA . VAL A 1 118 ? -8.382 -11.624 -9.697 1.00 95.31 118 VAL A CA 1
ATOM 913 C C . VAL A 1 118 ? -9.799 -12.200 -9.712 1.00 95.31 118 VAL A C 1
ATOM 915 O O . VAL A 1 118 ? -10.099 -13.101 -10.489 1.00 95.31 118 VAL A O 1
ATOM 918 N N . ILE A 1 119 ? -10.661 -11.701 -8.827 1.00 96.00 119 ILE A N 1
ATOM 919 C CA . ILE A 1 119 ? -12.077 -12.094 -8.740 1.00 96.00 119 ILE A CA 1
ATOM 920 C C . ILE A 1 119 ? -13.035 -10.971 -9.139 1.00 96.00 119 ILE A C 1
ATOM 922 O O . ILE A 1 119 ? -14.202 -11.242 -9.399 1.00 96.00 119 ILE A O 1
ATOM 926 N N . ASP A 1 120 ? -12.565 -9.724 -9.146 1.00 94.19 120 ASP A N 1
ATOM 927 C CA . ASP A 1 120 ? -13.352 -8.548 -9.516 1.00 94.19 120 ASP A CA 1
ATOM 928 C C . ASP A 1 120 ? -12.405 -7.429 -9.972 1.00 94.19 120 ASP A C 1
ATOM 930 O O . ASP A 1 120 ? -11.330 -7.253 -9.391 1.00 94.19 120 ASP A O 1
ATOM 934 N N . HIS A 1 121 ? -12.810 -6.672 -10.985 1.00 94.06 121 HIS A N 1
ATOM 935 C CA . HIS A 1 121 ? -12.103 -5.505 -11.515 1.00 94.06 121 HIS A CA 1
ATOM 936 C C . HIS A 1 121 ? -13.154 -4.464 -11.881 1.00 94.06 121 HIS A C 1
ATOM 938 O O . HIS A 1 121 ? -14.005 -4.696 -12.739 1.00 94.06 121 HIS A O 1
ATOM 944 N N . LYS A 1 122 ? -13.165 -3.350 -11.148 1.00 92.31 122 LYS A N 1
ATOM 945 C CA . LYS A 1 122 ? -14.196 -2.325 -11.306 1.00 92.31 122 LYS A CA 1
ATOM 946 C C . LYS A 1 122 ? -13.711 -0.949 -10.903 1.00 92.31 122 LYS A C 1
ATOM 948 O O . LYS A 1 122 ? -12.873 -0.794 -10.015 1.00 92.31 122 LYS A O 1
ATOM 953 N N . LYS A 1 123 ? -14.371 0.058 -11.467 1.00 89.12 123 LYS A N 1
ATOM 954 C CA . LYS A 1 123 ? -14.221 1.450 -11.057 1.00 89.12 123 LYS A CA 1
ATOM 955 C C . LYS A 1 123 ? -15.044 1.720 -9.797 1.00 89.12 123 LYS A C 1
ATOM 957 O O . LYS A 1 123 ? -16.270 1.618 -9.811 1.00 89.12 123 LYS A O 1
ATOM 962 N N . ILE A 1 124 ? -14.372 2.032 -8.691 1.00 85.38 124 ILE A N 1
ATOM 963 C CA . ILE A 1 124 ? -14.994 2.302 -7.390 1.00 85.38 124 ILE A CA 1
ATOM 964 C C . ILE A 1 124 ? -14.998 3.816 -7.136 1.00 85.38 124 ILE A C 1
ATOM 966 O O . ILE A 1 124 ? -13.918 4.413 -7.040 1.00 85.38 124 ILE A O 1
ATOM 970 N N . PRO A 1 125 ? -16.178 4.449 -6.980 1.00 83.25 125 PRO A N 1
ATOM 971 C CA . PRO A 1 125 ? -16.272 5.844 -6.560 1.00 83.25 125 PRO A CA 1
ATOM 972 C C . PRO A 1 125 ? -15.594 6.050 -5.208 1.00 83.25 125 PRO A C 1
ATOM 974 O O . PRO A 1 125 ? -15.782 5.249 -4.291 1.00 83.25 125 PRO A O 1
ATOM 977 N N . GLN A 1 126 ? -14.825 7.126 -5.063 1.00 74.69 126 GLN A N 1
ATOM 978 C CA . GLN A 1 126 ? -14.208 7.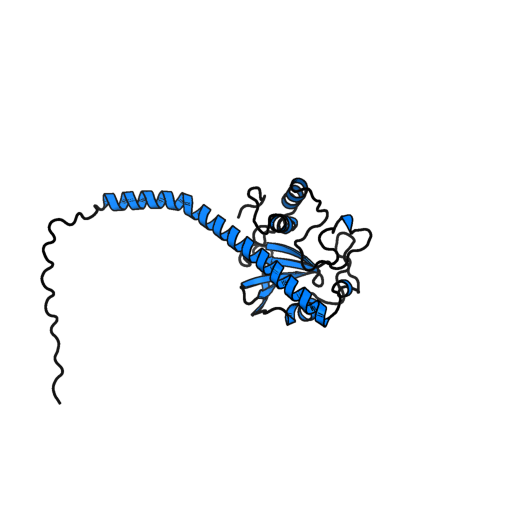451 -3.781 1.00 74.69 126 GLN A CA 1
ATOM 979 C C . GLN A 1 126 ? -15.134 8.333 -2.936 1.00 74.69 126 GLN A C 1
ATOM 981 O O . GLN A 1 126 ? -15.463 9.447 -3.354 1.00 74.69 126 GLN A O 1
ATOM 986 N N . PRO A 1 127 ? -15.539 7.887 -1.730 1.00 75.69 127 PRO A N 1
ATOM 987 C CA . PRO A 1 127 ? -16.351 8.710 -0.843 1.00 75.69 127 PRO A CA 1
ATOM 988 C C . PRO A 1 127 ? -15.658 10.049 -0.558 1.00 75.69 127 PRO A C 1
ATOM 990 O O . PRO A 1 127 ? -14.504 10.072 -0.131 1.00 75.69 127 PRO A O 1
ATOM 993 N N . GLY A 1 128 ? -16.362 11.159 -0.786 1.00 69.06 128 GLY A N 1
ATOM 994 C CA . GLY A 1 128 ? -15.857 12.511 -0.517 1.00 69.06 128 GLY A CA 1
ATOM 995 C C . GLY A 1 128 ? -15.054 13.168 -1.647 1.00 69.06 128 GLY A C 1
ATOM 996 O O . GLY A 1 128 ? -14.565 14.276 -1.443 1.00 69.06 128 GLY A O 1
ATOM 997 N N . ILE A 1 129 ? -14.923 12.538 -2.823 1.00 72.25 129 ILE A N 1
ATOM 998 C CA . ILE A 1 129 ? -14.316 13.150 -4.019 1.00 72.25 129 ILE A CA 1
ATOM 999 C C . ILE A 1 129 ? -15.252 12.916 -5.212 1.00 72.25 129 ILE A C 1
ATOM 1001 O O . ILE A 1 129 ? -15.332 11.803 -5.728 1.00 72.25 129 ILE A O 1
ATOM 1005 N N . ALA A 1 130 ? -15.986 13.954 -5.625 1.00 74.38 130 ALA A N 1
ATOM 1006 C CA . ALA A 1 130 ? -16.911 13.871 -6.757 1.00 74.38 130 ALA A CA 1
ATOM 1007 C C . ALA A 1 130 ? -16.170 13.502 -8.054 1.00 74.38 130 ALA A C 1
ATOM 1009 O O . ALA A 1 130 ? -15.040 13.938 -8.268 1.00 74.38 130 ALA A O 1
ATOM 1010 N N . ASP A 1 131 ? -16.805 12.669 -8.883 1.00 75.12 131 ASP A N 1
ATOM 1011 C CA . ASP A 1 131 ? -16.343 12.238 -10.214 1.00 75.12 131 ASP A CA 1
ATOM 1012 C C . ASP A 1 131 ? -14.977 11.527 -10.278 1.00 75.12 131 ASP A C 1
ATOM 1014 O O . ASP A 1 131 ? -14.503 11.176 -11.359 1.00 75.12 131 ASP A O 1
ATOM 1018 N N . PHE A 1 132 ? -14.367 11.216 -9.130 1.00 77.94 132 PHE A N 1
ATOM 1019 C CA . PHE A 1 132 ? -13.146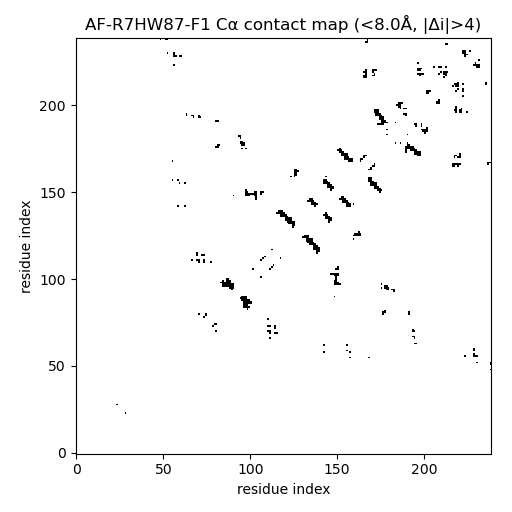 10.422 -9.059 1.00 77.94 132 PHE A CA 1
ATOM 1020 C C . PHE A 1 132 ? -13.466 8.952 -8.773 1.00 77.94 132 PHE A C 1
ATOM 1022 O O . PHE A 1 132 ? -13.914 8.583 -7.680 1.00 77.94 132 PHE A O 1
ATOM 1029 N N . GLN A 1 133 ? -13.205 8.096 -9.761 1.00 82.06 133 GLN A N 1
ATOM 1030 C CA . GLN A 1 133 ? -13.346 6.648 -9.636 1.00 82.06 133 GLN A CA 1
ATOM 1031 C C . GLN A 1 133 ? -11.981 5.982 -9.751 1.00 82.06 133 GLN A C 1
ATOM 1033 O O . GLN A 1 133 ? -11.201 6.286 -10.652 1.00 82.06 133 GLN A O 1
ATOM 1038 N N . LEU A 1 134 ? -11.703 5.063 -8.834 1.00 80.56 134 LEU A N 1
ATOM 1039 C CA . LEU A 1 134 ? -10.482 4.274 -8.854 1.00 80.56 134 LEU A CA 1
ATOM 1040 C C . LEU A 1 134 ? -10.718 2.971 -9.583 1.00 80.56 134 LEU A C 1
ATOM 1042 O O . LEU A 1 134 ? -11.624 2.230 -9.217 1.00 80.56 134 LEU A O 1
ATOM 1046 N N . ASP A 1 135 ? -9.878 2.679 -10.566 1.00 89.31 135 ASP A N 1
ATOM 1047 C CA . ASP A 1 135 ? -9.872 1.372 -11.197 1.00 89.31 135 ASP A CA 1
ATOM 1048 C C . ASP A 1 135 ? -9.234 0.349 -10.248 1.00 89.31 135 ASP A C 1
ATOM 1050 O O . ASP A 1 135 ? -8.045 0.436 -9.933 1.00 89.31 135 ASP A O 1
ATOM 1054 N N . THR A 1 136 ? -10.042 -0.531 -9.657 1.00 93.12 136 THR A N 1
ATOM 1055 C CA . THR A 1 136 ? -9.644 -1.381 -8.529 1.00 93.12 136 THR A CA 1
ATOM 1056 C C . THR A 1 136 ? -9.760 -2.857 -8.881 1.00 93.12 136 THR A C 1
ATOM 1058 O O . THR A 1 136 ? -10.839 -3.355 -9.204 1.00 93.12 136 THR A O 1
ATOM 1061 N N . TYR A 1 137 ? -8.653 -3.571 -8.696 1.00 95.12 137 TYR A N 1
ATOM 1062 C CA . TYR A 1 137 ? -8.556 -5.023 -8.761 1.00 95.12 137 TYR A CA 1
ATOM 1063 C C . TYR A 1 137 ? -8.787 -5.615 -7.372 1.00 95.12 137 TYR A C 1
ATOM 1065 O O . TYR A 1 137 ? -8.188 -5.175 -6.386 1.00 95.12 137 TYR A O 1
ATOM 1073 N N . THR A 1 138 ? -9.634 -6.637 -7.282 1.00 95.69 138 THR A N 1
ATOM 1074 C CA . THR A 1 138 ? -9.847 -7.431 -6.069 1.00 95.69 138 THR A CA 1
ATOM 1075 C C . THR A 1 138 ? -9.326 -8.843 -6.290 1.00 95.69 138 THR A C 1
ATOM 1077 O O . THR A 1 138 ? -9.758 -9.551 -7.199 1.00 95.69 138 THR A O 1
ATOM 1080 N N . LEU A 1 139 ? -8.414 -9.275 -5.426 1.00 96.00 139 LEU A N 1
ATOM 1081 C CA . LEU A 1 139 ? -7.851 -10.620 -5.436 1.00 96.00 139 LEU A CA 1
ATOM 1082 C C . LEU A 1 139 ? -8.711 -11.587 -4.612 1.00 96.00 139 LEU A C 1
ATOM 1084 O O . LEU A 1 139 ? -9.414 -11.183 -3.684 1.00 96.00 139 LEU A O 1
ATOM 1088 N N . LYS A 1 140 ? -8.600 -12.892 -4.886 1.00 94.50 140 LYS A N 1
ATOM 1089 C CA . LYS A 1 140 ? -9.332 -13.959 -4.168 1.00 94.50 140 LYS A CA 1
ATOM 1090 C C . LYS A 1 140 ? -9.148 -13.931 -2.643 1.00 94.50 140 LYS A C 1
ATOM 1092 O O . LYS A 1 140 ? -10.030 -14.353 -1.904 1.00 94.50 140 LYS A O 1
ATOM 1097 N N . ASN A 1 141 ? -8.011 -13.435 -2.160 1.00 91.19 141 ASN A N 1
ATOM 1098 C CA . ASN A 1 141 ? -7.713 -13.284 -0.732 1.00 91.19 141 ASN A CA 1
ATOM 1099 C C . ASN A 1 141 ? -8.285 -11.991 -0.107 1.00 91.19 141 ASN A C 1
ATOM 1101 O O . ASN A 1 141 ? -7.989 -11.686 1.047 1.00 91.19 141 ASN A O 1
ATOM 1105 N N . GLY A 1 142 ? -9.071 -11.218 -0.860 1.00 92.69 142 GLY A N 1
ATOM 1106 C CA . GLY A 1 142 ? -9.701 -9.980 -0.408 1.00 92.69 142 GLY A CA 1
ATOM 1107 C C . GLY A 1 142 ? -8.787 -8.752 -0.414 1.00 92.69 142 GLY A C 1
ATOM 1108 O O . GLY A 1 142 ? -9.189 -7.708 0.105 1.00 92.69 142 GLY A O 1
ATOM 1109 N N . LEU A 1 143 ? -7.570 -8.842 -0.963 1.00 95.75 143 LEU A N 1
ATOM 1110 C CA . LEU A 1 143 ? -6.755 -7.653 -1.217 1.00 95.75 143 LEU A CA 1
ATOM 1111 C C . LEU A 1 143 ? -7.370 -6.841 -2.352 1.00 95.75 143 LEU A C 1
ATOM 1113 O O . LEU A 1 143 ? -7.787 -7.400 -3.364 1.00 95.75 143 LEU A O 1
ATOM 1117 N N . GLN A 1 144 ? -7.400 -5.526 -2.173 1.00 95.38 144 GLN A N 1
ATOM 1118 C CA . GLN A 1 144 ? -7.925 -4.586 -3.152 1.00 95.38 144 GLN A CA 1
ATOM 1119 C C . GLN A 1 144 ? -6.854 -3.559 -3.453 1.00 95.38 144 GLN A C 1
ATOM 1121 O O . GLN A 1 144 ? -6.340 -2.933 -2.526 1.00 95.38 144 GLN A O 1
ATOM 1126 N N . PHE A 1 145 ? -6.507 -3.375 -4.718 1.00 95.25 145 PHE A N 1
ATOM 1127 C CA . PHE A 1 145 ? -5.527 -2.371 -5.098 1.00 95.25 145 PHE A CA 1
ATOM 1128 C C . PHE A 1 145 ? -5.898 -1.701 -6.411 1.00 95.25 145 PHE A C 1
ATOM 1130 O O . PHE A 1 145 ? -6.589 -2.272 -7.251 1.00 95.25 145 PHE A O 1
ATOM 1137 N N . SER A 1 146 ? -5.417 -0.479 -6.565 1.00 92.88 146 SER A N 1
ATOM 1138 C CA . SER A 1 146 ? -5.437 0.253 -7.825 1.00 92.88 146 SER A CA 1
ATOM 1139 C C . SER A 1 146 ? -4.013 0.489 -8.273 1.00 92.88 146 SER A C 1
ATOM 1141 O O . SER A 1 146 ? -3.103 0.591 -7.445 1.00 92.88 146 SER A O 1
ATOM 1143 N N . MET A 1 147 ? -3.846 0.591 -9.578 1.00 88.25 147 MET A N 1
ATOM 1144 C CA . MET A 1 147 ? -2.575 0.838 -10.227 1.00 88.25 147 MET A CA 1
ATOM 1145 C C . MET A 1 147 ? -2.723 2.072 -11.110 1.00 88.25 147 MET A C 1
ATOM 1147 O O . MET A 1 147 ? -3.808 2.314 -11.635 1.00 88.25 147 MET A O 1
ATOM 1151 N N . TYR A 1 148 ? -1.673 2.877 -11.191 1.00 80.38 148 TYR A N 1
ATOM 1152 C CA . TYR A 1 148 ? -1.648 4.073 -12.015 1.00 80.38 148 TYR A CA 1
ATOM 1153 C C . TYR A 1 148 ? -0.272 4.272 -12.647 1.00 80.38 148 TYR A C 1
ATOM 1155 O O . TYR A 1 148 ? 0.743 3.779 -12.136 1.00 80.38 148 TYR A O 1
ATOM 1163 N N . GLU A 1 149 ? -0.261 5.056 -13.723 1.00 79.19 149 GLU A N 1
ATOM 1164 C CA . GLU A 1 149 ? 0.944 5.526 -14.413 1.00 79.19 149 GLU A CA 1
ATOM 1165 C C . GLU A 1 149 ? 1.725 4.394 -15.089 1.00 79.19 149 GLU A C 1
ATOM 1167 O O . GLU A 1 149 ? 2.927 4.218 -14.874 1.00 79.19 149 GLU A O 1
ATOM 1172 N N . GLY A 1 150 ? 1.020 3.592 -15.888 1.00 75.50 150 GLY A N 1
ATOM 1173 C CA . GLY A 1 150 ? 1.603 2.504 -16.673 1.00 75.50 150 GLY A CA 1
ATOM 1174 C C . GLY A 1 150 ? 2.180 1.401 -15.790 1.00 75.50 150 GLY A C 1
ATOM 1175 O O . GLY A 1 150 ? 3.216 0.824 -16.117 1.00 75.50 150 GLY A O 1
ATOM 1176 N N . GLY A 1 151 ? 1.559 1.156 -14.635 1.00 80.19 151 GLY A N 1
ATOM 1177 C CA . GLY A 1 151 ? 2.023 0.151 -13.682 1.00 80.19 151 GLY A CA 1
ATOM 1178 C C . GLY A 1 151 ? 3.123 0.581 -12.718 1.00 80.19 151 GLY A C 1
ATOM 1179 O O . GLY A 1 151 ? 3.662 -0.266 -11.999 1.00 80.19 151 GLY A O 1
ATOM 1180 N N . ALA A 1 152 ? 3.462 1.870 -12.670 1.00 83.69 152 ALA A N 1
ATOM 1181 C CA . ALA A 1 152 ? 4.538 2.366 -11.819 1.00 83.69 152 ALA A CA 1
ATOM 1182 C C . ALA A 1 152 ? 4.123 2.526 -10.355 1.00 83.69 152 ALA A C 1
ATOM 1184 O O . ALA A 1 152 ? 4.947 2.302 -9.468 1.00 83.69 152 ALA A O 1
ATOM 1185 N N . ILE A 1 153 ? 2.879 2.916 -10.068 1.00 87.38 153 ILE A N 1
ATOM 1186 C CA . ILE A 1 153 ? 2.453 3.202 -8.697 1.00 87.38 153 ILE A CA 1
ATOM 1187 C C . ILE A 1 153 ? 1.176 2.445 -8.344 1.00 87.38 153 ILE A C 1
ATOM 1189 O O . ILE A 1 153 ? 0.277 2.263 -9.160 1.00 87.38 153 ILE A O 1
ATOM 1193 N N . TYR A 1 154 ? 1.098 2.011 -7.089 1.00 92.19 154 TYR A N 1
ATOM 1194 C CA . TYR A 1 154 ? 0.016 1.192 -6.571 1.00 92.19 154 TYR A CA 1
ATOM 1195 C C . TYR A 1 154 ? -0.527 1.799 -5.285 1.00 92.19 154 TYR A C 1
ATOM 1197 O O . TYR A 1 154 ? 0.227 2.215 -4.398 1.00 92.19 154 TYR A O 1
ATOM 1205 N N . TRP A 1 155 ? -1.846 1.765 -5.143 1.00 93.88 155 TRP A N 1
ATOM 1206 C CA . TRP A 1 155 ? -2.526 1.989 -3.876 1.00 93.88 155 TRP A CA 1
ATOM 1207 C C . TRP A 1 155 ? -3.183 0.69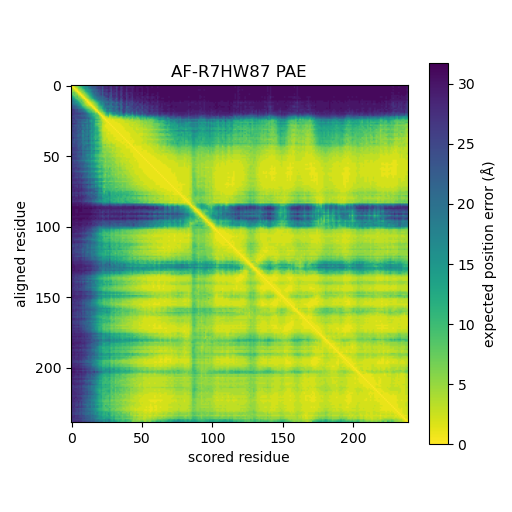9 -3.418 1.00 93.88 155 TRP A C 1
ATOM 1209 O O . TRP A 1 155 ? -4.131 0.228 -4.037 1.00 93.88 155 TRP A O 1
ATOM 1219 N N . LEU A 1 156 ? -2.695 0.147 -2.310 1.00 96.19 156 LEU A N 1
ATOM 1220 C CA . LEU A 1 156 ? -3.346 -0.943 -1.594 1.00 96.19 156 LEU A CA 1
ATOM 1221 C C . LEU A 1 156 ? -4.416 -0.371 -0.666 1.00 96.19 156 LEU A C 1
ATOM 1223 O O . LEU A 1 156 ? -4.094 0.426 0.214 1.00 96.19 156 LEU A O 1
ATOM 1227 N N . PHE A 1 157 ? -5.653 -0.838 -0.794 1.00 93.75 157 PHE A N 1
ATOM 1228 C CA . PHE A 1 157 ? -6.769 -0.467 0.069 1.00 93.75 157 PHE A CA 1
ATOM 1229 C C . PHE A 1 157 ? -7.022 -1.530 1.128 1.00 93.75 157 PHE A C 1
ATOM 1231 O O . PHE A 1 157 ? -7.119 -2.729 0.853 1.00 93.75 157 PHE A O 1
ATOM 1238 N N . THR A 1 158 ? -7.190 -1.086 2.368 1.00 91.50 158 THR A N 1
ATOM 1239 C CA . THR A 1 158 ? -7.638 -1.958 3.459 1.00 91.50 158 THR A CA 1
ATOM 1240 C C . THR A 1 158 ? -9.141 -1.862 3.678 1.00 91.50 158 THR A C 1
ATOM 1242 O O . THR A 1 158 ? -9.719 -2.815 4.208 1.00 91.50 158 THR A O 1
ATOM 1245 N N . ASP A 1 159 ? -9.740 -0.750 3.243 1.00 85.94 159 ASP A N 1
ATOM 1246 C CA . ASP A 1 159 ? -11.174 -0.478 3.189 1.00 85.94 159 ASP A CA 1
ATOM 1247 C C . ASP A 1 159 ? -11.468 0.509 2.044 1.00 85.94 159 ASP A C 1
ATOM 1249 O O . ASP A 1 159 ? -10.944 1.620 2.036 1.00 85.94 159 ASP A O 1
ATOM 1253 N N . THR A 1 160 ? -12.288 0.092 1.080 1.00 82.75 160 THR A N 1
ATOM 1254 C CA . THR A 1 160 ? -12.712 0.894 -0.083 1.00 82.75 160 THR A CA 1
ATOM 1255 C C . THR A 1 160 ? -14.040 1.621 0.137 1.00 82.75 160 THR A C 1
ATOM 1257 O O . THR A 1 160 ? -14.434 2.435 -0.694 1.00 82.75 160 THR A O 1
ATOM 1260 N N . LYS A 1 161 ? -14.745 1.350 1.246 1.00 84.31 161 LYS A N 1
ATOM 1261 C CA . LYS A 1 161 ? -16.039 1.976 1.575 1.00 84.31 161 LYS A CA 1
ATOM 1262 C C . LYS A 1 161 ? -15.883 3.324 2.268 1.00 84.31 161 LYS A C 1
ATOM 1264 O O . LYS A 1 161 ? -16.846 4.080 2.362 1.00 84.31 161 LYS A O 1
ATOM 1269 N N . THR A 1 162 ? -14.697 3.602 2.799 1.00 84.94 162 THR A N 1
ATOM 1270 C CA . THR A 1 162 ? -14.361 4.857 3.470 1.00 84.94 162 THR A CA 1
ATOM 1271 C C . THR A 1 162 ? -13.515 5.742 2.565 1.00 84.94 162 THR A C 1
ATOM 1273 O O . THR A 1 162 ? -12.870 5.263 1.634 1.00 84.94 162 THR A O 1
ATOM 1276 N N . GLN A 1 163 ? -13.519 7.051 2.830 1.00 85.94 163 GLN A N 1
ATOM 1277 C CA . GLN A 1 163 ? -12.664 7.991 2.107 1.00 85.94 163 GLN A CA 1
ATOM 1278 C C . GLN A 1 163 ? -11.200 7.548 2.195 1.00 85.94 163 GLN A C 1
ATOM 1280 O O . GLN A 1 163 ? -10.702 7.240 3.282 1.00 85.94 163 GLN A O 1
ATOM 1285 N N . LYS A 1 164 ? -10.500 7.553 1.058 1.00 88.31 164 LYS A N 1
ATOM 1286 C CA . LYS A 1 164 ? -9.071 7.240 0.983 1.00 88.31 164 LYS A CA 1
ATOM 1287 C C . LYS A 1 164 ? -8.245 8.213 1.826 1.00 88.31 164 LYS A C 1
ATOM 1289 O O . LYS A 1 164 ? -8.154 9.399 1.521 1.00 88.31 164 LYS A O 1
ATOM 1294 N N . ILE A 1 165 ? -7.565 7.674 2.828 1.00 90.69 165 ILE A N 1
ATOM 1295 C CA . ILE A 1 165 ? -6.589 8.349 3.678 1.00 90.69 165 ILE A CA 1
ATOM 1296 C C . ILE A 1 165 ? -5.287 7.551 3.593 1.00 90.69 165 ILE A C 1
ATOM 1298 O O . ILE A 1 165 ? -5.156 6.450 4.144 1.00 90.69 165 ILE A O 1
ATOM 1302 N N . LEU A 1 166 ? -4.308 8.127 2.892 1.00 91.88 166 LEU A N 1
ATOM 1303 C CA . LEU A 1 166 ? -2.978 7.537 2.773 1.00 91.88 166 LEU A CA 1
ATOM 1304 C C . LEU A 1 166 ? -2.364 7.325 4.162 1.00 91.88 166 LEU A C 1
ATOM 1306 O O . LEU A 1 166 ? -2.541 8.149 5.062 1.00 91.88 166 LEU A O 1
ATOM 1310 N N . GLY A 1 167 ? -1.695 6.188 4.342 1.00 92.25 167 GLY A N 1
ATOM 1311 C CA . GLY A 1 167 ? -1.097 5.765 5.606 1.00 92.25 167 GLY A CA 1
ATOM 1312 C C . GLY A 1 167 ? -2.101 5.287 6.667 1.00 92.25 167 GLY A C 1
ATOM 1313 O O . GLY A 1 167 ? -1.673 4.873 7.744 1.00 92.25 167 GLY A O 1
ATOM 1314 N N . LYS A 1 168 ? -3.414 5.304 6.396 1.00 93.12 168 LYS A N 1
ATOM 1315 C CA . LYS A 1 168 ? -4.447 4.786 7.311 1.00 93.12 168 LYS A CA 1
ATOM 1316 C C . LYS A 1 168 ? -5.217 3.615 6.718 1.00 93.12 168 LYS A C 1
ATOM 1318 O O . LYS A 1 168 ? -5.167 2.520 7.263 1.00 93.12 168 LYS A O 1
ATOM 1323 N N . ASN A 1 169 ? -5.952 3.854 5.635 1.00 92.62 169 ASN A N 1
ATOM 1324 C CA . ASN A 1 169 ? -6.757 2.836 4.950 1.00 92.62 169 ASN A CA 1
ATOM 1325 C C . ASN A 1 169 ? -6.330 2.617 3.491 1.00 92.62 169 ASN A C 1
ATOM 1327 O O . ASN A 1 169 ? -6.849 1.716 2.832 1.00 92.62 169 ASN A O 1
ATOM 1331 N N . ALA A 1 170 ? -5.368 3.405 3.008 1.00 93.94 170 ALA A N 1
ATOM 1332 C CA . ALA A 1 170 ? -4.709 3.210 1.730 1.00 93.94 170 ALA A CA 1
ATOM 1333 C C . ALA A 1 170 ? -3.190 3.365 1.870 1.00 93.94 170 ALA A C 1
ATOM 1335 O O . ALA A 1 170 ? -2.711 4.229 2.606 1.00 93.94 170 ALA A O 1
ATOM 1336 N N . PHE A 1 171 ? -2.426 2.540 1.160 1.00 96.50 171 PHE A N 1
ATOM 1337 C CA . PHE A 1 171 ? -0.972 2.457 1.289 1.00 96.50 171 PHE A CA 1
ATOM 1338 C C . PHE A 1 171 ? -0.307 2.465 -0.081 1.00 96.50 171 PHE A C 1
ATOM 1340 O O . PHE A 1 171 ? -0.757 1.781 -0.995 1.00 96.50 171 PHE A O 1
ATOM 1347 N N . THR A 1 172 ? 0.748 3.269 -0.222 1.00 94.88 172 THR A N 1
ATOM 1348 C CA . THR A 1 172 ? 1.399 3.520 -1.517 1.00 94.88 172 THR A CA 1
ATOM 1349 C C . THR A 1 172 ? 2.618 2.626 -1.711 1.00 94.88 172 THR A C 1
ATOM 1351 O O . THR A 1 172 ? 3.493 2.572 -0.842 1.00 94.88 172 THR A O 1
ATOM 1354 N N . PHE A 1 173 ? 2.678 1.974 -2.867 1.00 95.19 173 PHE A N 1
ATOM 1355 C CA . PHE A 1 173 ? 3.816 1.201 -3.358 1.00 95.19 173 PHE A CA 1
ATOM 1356 C C . PHE A 1 173 ? 4.216 1.696 -4.746 1.00 95.19 173 PHE A C 1
ATOM 1358 O O . PHE A 1 173 ? 3.407 2.296 -5.445 1.00 95.19 173 PHE A O 1
ATOM 1365 N N . ALA A 1 174 ? 5.449 1.428 -5.142 1.00 90.38 174 ALA A N 1
ATOM 1366 C CA . ALA A 1 174 ? 6.029 1.786 -6.418 1.00 90.38 174 ALA A CA 1
ATOM 1367 C C . ALA A 1 174 ? 6.774 0.588 -7.022 1.00 90.38 174 ALA A C 1
ATOM 1369 O O . ALA A 1 174 ? 7.462 -0.155 -6.322 1.00 90.38 174 ALA A O 1
ATOM 1370 N N . PHE A 1 175 ? 6.651 0.435 -8.334 1.00 88.69 175 PHE A N 1
ATOM 1371 C CA . PHE A 1 175 ? 7.411 -0.487 -9.160 1.00 88.69 175 PHE A CA 1
ATOM 1372 C C . PHE A 1 175 ? 8.288 0.320 -10.109 1.00 88.69 175 PHE A C 1
ATOM 1374 O O . PHE A 1 175 ? 7.828 0.848 -11.120 1.00 88.69 175 PHE A O 1
ATOM 1381 N N . ILE A 1 176 ? 9.557 0.467 -9.739 1.00 84.44 176 ILE A N 1
ATOM 1382 C CA . ILE A 1 176 ? 10.511 1.304 -10.471 1.00 84.44 176 ILE A CA 1
ATOM 1383 C C . ILE A 1 176 ? 11.795 0.492 -10.657 1.00 84.44 176 ILE A C 1
ATOM 1385 O O . ILE A 1 176 ? 12.807 0.761 -10.010 1.00 84.44 176 ILE A O 1
ATOM 1389 N N . PRO A 1 177 ? 11.767 -0.540 -11.516 1.00 81.25 177 PRO A N 1
ATOM 1390 C CA . PRO A 1 177 ? 12.903 -1.441 -11.673 1.00 81.25 177 PRO A CA 1
ATOM 1391 C C . PRO A 1 177 ? 14.125 -0.759 -12.307 1.00 81.25 177 PRO A C 1
ATOM 1393 O O . PRO A 1 177 ? 15.248 -1.227 -12.123 1.00 81.25 177 PRO A O 1
ATOM 1396 N N . ARG A 1 178 ? 13.926 0.363 -13.013 1.00 80.81 178 ARG A N 1
ATOM 1397 C CA . ARG A 1 178 ? 14.976 1.153 -13.663 1.00 80.81 178 ARG A CA 1
ATOM 1398 C C . ARG A 1 178 ? 14.874 2.624 -13.266 1.00 80.81 178 ARG A C 1
ATOM 1400 O O . ARG A 1 178 ? 13.825 3.239 -13.440 1.00 80.81 178 ARG A O 1
ATOM 1407 N N . ILE A 1 179 ? 15.983 3.184 -12.788 1.00 78.94 179 ILE A N 1
ATOM 1408 C CA . ILE A 1 179 ? 16.118 4.592 -12.391 1.00 78.94 179 ILE A CA 1
ATOM 1409 C C . ILE A 1 179 ? 17.223 5.231 -13.230 1.00 78.94 179 ILE A C 1
ATOM 1411 O O . ILE A 1 179 ? 18.235 4.594 -13.528 1.00 78.94 179 ILE A O 1
ATOM 1415 N N . GLU A 1 180 ? 17.031 6.484 -13.629 1.00 77.81 180 GLU A N 1
ATOM 1416 C CA . GLU A 1 180 ? 18.059 7.245 -14.339 1.00 77.81 180 GLU A CA 1
ATOM 1417 C C . GLU A 1 180 ? 19.238 7.597 -13.420 1.00 77.81 180 GLU A C 1
ATOM 1419 O O . GLU A 1 180 ? 19.051 7.909 -12.244 1.00 77.81 180 GLU A O 1
ATOM 1424 N N . GLU A 1 181 ? 20.462 7.572 -13.961 1.00 78.69 181 GLU A N 1
ATOM 1425 C CA . GLU A 1 181 ? 21.708 7.678 -13.181 1.00 78.69 181 GLU A CA 1
ATOM 1426 C C . GLU A 1 181 ? 21.728 8.880 -12.222 1.00 78.69 181 GLU A C 1
ATOM 1428 O O . GLU A 1 181 ? 22.123 8.746 -11.067 1.00 78.6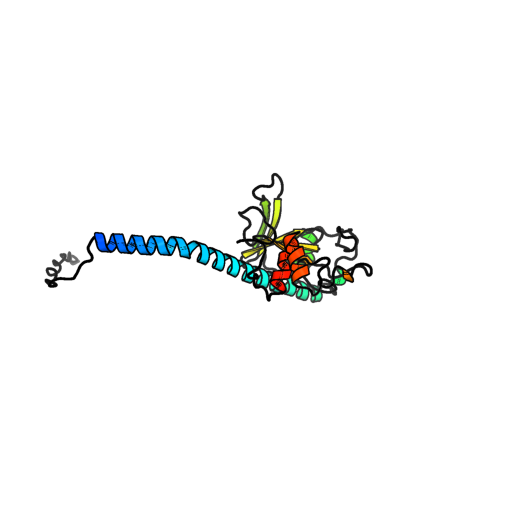9 181 GLU A O 1
ATOM 1433 N N . GLY A 1 182 ? 21.210 10.035 -12.657 1.00 79.44 182 GLY A N 1
ATOM 1434 C CA . GLY A 1 182 ? 21.177 11.268 -11.862 1.00 79.44 182 GLY A CA 1
ATOM 1435 C C . GLY A 1 182 ? 20.266 11.240 -10.628 1.00 79.44 182 GLY A C 1
ATOM 1436 O O . GLY A 1 182 ? 20.269 12.198 -9.859 1.00 79.44 182 GLY A O 1
ATOM 1437 N N . HIS A 1 183 ? 19.487 10.175 -10.428 1.00 80.38 183 HIS A N 1
ATOM 1438 C CA . HIS A 1 183 ? 18.433 10.126 -9.412 1.00 80.38 183 HIS A CA 1
ATOM 1439 C C . HIS A 1 183 ? 18.467 8.889 -8.517 1.00 80.38 183 HIS A C 1
ATOM 1441 O O . HIS A 1 183 ? 17.621 8.747 -7.628 1.00 80.38 183 HIS A O 1
ATOM 1447 N N . LYS A 1 184 ? 19.448 7.999 -8.693 1.00 81.62 184 LYS A N 1
ATOM 1448 C CA . LYS A 1 184 ? 19.594 6.791 -7.864 1.00 81.62 184 LYS A CA 1
ATOM 1449 C C . LYS A 1 184 ? 19.691 7.108 -6.371 1.00 81.62 184 LYS A C 1
ATOM 1451 O O . LYS A 1 184 ? 19.097 6.415 -5.551 1.00 81.62 184 LYS A O 1
ATOM 1456 N N . ASN A 1 185 ? 20.353 8.211 -6.019 1.00 85.62 185 ASN A N 1
ATOM 1457 C CA . ASN A 1 185 ? 20.475 8.712 -4.645 1.00 85.62 185 ASN A CA 1
ATOM 1458 C C . ASN A 1 185 ? 19.128 9.050 -3.978 1.00 85.62 185 ASN A C 1
ATOM 1460 O O . ASN A 1 185 ? 19.044 9.058 -2.753 1.00 85.62 185 ASN A O 1
ATOM 1464 N N . LEU A 1 186 ? 18.082 9.328 -4.757 1.00 86.12 186 LEU A N 1
ATOM 1465 C CA . LEU A 1 186 ? 16.744 9.643 -4.254 1.00 86.12 186 LEU A CA 1
ATOM 1466 C C . LEU A 1 186 ? 15.825 8.414 -4.223 1.00 86.12 186 LEU A C 1
ATOM 1468 O O . LEU A 1 186 ? 14.819 8.429 -3.516 1.00 86.12 186 LEU A O 1
ATOM 1472 N N . TRP A 1 187 ? 16.173 7.345 -4.940 1.00 85.75 187 TRP A N 1
ATOM 1473 C CA . TRP A 1 187 ? 15.359 6.135 -5.101 1.00 85.75 187 TRP A CA 1
ATOM 1474 C C . TRP A 1 187 ? 16.077 4.866 -4.628 1.00 85.75 187 TRP A C 1
ATOM 1476 O O . TRP A 1 187 ? 15.834 3.776 -5.146 1.00 85.75 187 TRP A O 1
ATOM 1486 N N . ILE A 1 188 ? 16.911 4.988 -3.591 1.00 87.12 188 ILE A N 1
ATOM 1487 C CA . ILE A 1 188 ? 17.788 3.920 -3.072 1.00 87.12 188 ILE A CA 1
ATOM 1488 C C . ILE A 1 188 ? 17.074 2.597 -2.731 1.00 87.12 188 ILE A C 1
ATOM 1490 O O . ILE A 1 188 ? 17.713 1.559 -2.603 1.00 87.12 188 ILE A O 1
ATOM 1494 N N . TYR A 1 189 ? 15.749 2.624 -2.570 1.00 89.81 189 TYR A N 1
ATOM 1495 C CA . TYR A 1 189 ? 14.933 1.459 -2.232 1.00 89.81 189 TYR A CA 1
ATOM 1496 C C . TYR A 1 189 ? 14.211 0.800 -3.412 1.00 89.81 189 TYR A C 1
ATOM 1498 O O . TYR A 1 189 ? 13.500 -0.167 -3.167 1.00 89.81 189 TYR A O 1
ATOM 1506 N N . HIS A 1 190 ? 14.349 1.299 -4.643 1.00 87.75 190 HIS A N 1
ATOM 1507 C CA . HIS A 1 190 ? 13.563 0.799 -5.781 1.00 87.75 190 HIS A CA 1
ATOM 1508 C C . HIS A 1 190 ? 14.415 0.219 -6.914 1.00 87.75 190 HIS A C 1
ATOM 1510 O O . HIS A 1 190 ? 13.916 -0.618 -7.660 1.00 87.75 190 HIS A O 1
ATOM 1516 N N . GLU A 1 191 ? 15.693 0.602 -7.027 1.00 81.38 191 GLU A N 1
ATOM 1517 C CA . GLU A 1 191 ? 16.554 0.157 -8.131 1.00 81.38 191 GLU A CA 1
ATOM 1518 C C . GLU A 1 191 ? 16.636 -1.369 -8.221 1.00 81.38 191 GLU A C 1
ATOM 1520 O O . GLU A 1 191 ? 17.027 -2.042 -7.262 1.00 81.38 191 GLU A O 1
ATOM 1525 N N . ASN A 1 192 ? 16.256 -1.909 -9.384 1.00 81.88 192 ASN A N 1
ATOM 1526 C CA . ASN A 1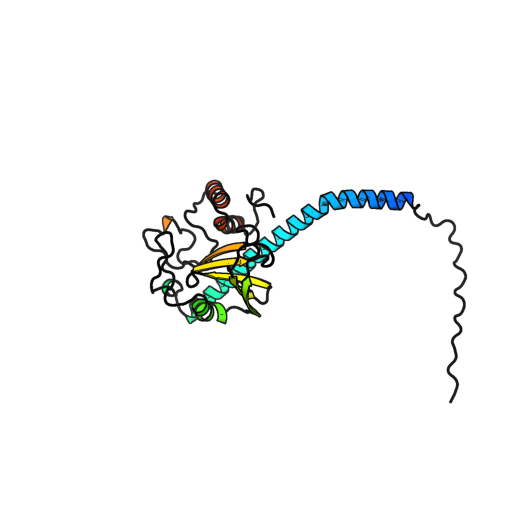 192 ? 16.203 -3.344 -9.659 1.00 81.88 192 ASN A CA 1
ATOM 1527 C C . ASN A 1 192 ? 15.445 -4.156 -8.582 1.00 81.88 192 ASN A C 1
ATOM 1529 O O . ASN A 1 192 ? 15.724 -5.335 -8.341 1.00 81.88 192 ASN A O 1
ATOM 1533 N N . LYS A 1 193 ? 14.486 -3.528 -7.897 1.00 89.75 193 LYS A N 1
ATOM 1534 C CA . LYS A 1 193 ? 13.562 -4.196 -6.978 1.00 89.75 193 LYS A CA 1
ATOM 1535 C C . LYS A 1 193 ? 12.246 -4.495 -7.683 1.00 89.75 193 LYS A C 1
ATOM 1537 O O . LYS A 1 193 ? 11.995 -4.042 -8.799 1.00 89.75 193 LYS A O 1
ATOM 1542 N N . GLY A 1 194 ? 11.435 -5.328 -7.040 1.00 91.38 194 GLY A N 1
ATOM 1543 C CA . GLY A 1 194 ? 10.051 -5.514 -7.442 1.00 91.38 194 GLY A CA 1
ATOM 1544 C C . GLY A 1 194 ? 9.183 -4.364 -6.933 1.00 91.38 194 GLY A C 1
ATOM 1545 O O . GLY A 1 194 ? 9.584 -3.201 -6.953 1.00 91.38 194 GLY A O 1
ATOM 1546 N N . ILE A 1 195 ? 7.974 -4.683 -6.483 1.00 93.50 195 ILE A N 1
ATOM 1547 C CA . ILE A 1 195 ? 7.046 -3.688 -5.942 1.00 93.50 195 ILE A CA 1
ATOM 1548 C C . ILE A 1 195 ? 7.443 -3.372 -4.497 1.00 93.50 195 ILE A C 1
ATOM 1550 O O . ILE A 1 195 ? 7.359 -4.226 -3.610 1.00 93.50 195 ILE A O 1
ATOM 1554 N N . GLU A 1 196 ? 7.842 -2.128 -4.252 1.00 94.69 196 GLU A N 1
ATOM 1555 C CA . GLU A 1 196 ? 8.357 -1.644 -2.970 1.00 94.69 196 GLU A CA 1
ATOM 1556 C C . GLU A 1 196 ? 7.458 -0.545 -2.395 1.00 94.69 196 GLU A C 1
ATOM 1558 O O . GLU A 1 196 ? 6.835 0.199 -3.147 1.00 94.69 196 GLU A O 1
ATOM 1563 N N . PRO A 1 197 ? 7.345 -0.392 -1.065 1.00 95.94 197 PRO A N 1
ATOM 1564 C CA . PRO A 1 197 ? 6.678 0.767 -0.485 1.00 95.94 197 PRO A CA 1
ATOM 1565 C C . PRO A 1 197 ? 7.296 2.074 -0.984 1.00 95.94 197 PRO A C 1
ATOM 1567 O O . PRO A 1 197 ? 8.519 2.220 -0.987 1.00 95.94 197 PRO A O 1
ATOM 1570 N N . PHE A 1 198 ? 6.447 3.039 -1.338 1.00 92.38 198 PHE A N 1
ATOM 1571 C CA . PHE A 1 198 ? 6.894 4.293 -1.940 1.00 92.38 198 PHE A CA 1
ATOM 1572 C C . PHE A 1 198 ? 7.871 5.046 -1.024 1.00 92.38 198 PHE A C 1
ATOM 1574 O O . PHE A 1 198 ? 7.536 5.401 0.110 1.00 92.38 198 PHE A O 1
ATOM 1581 N N . ALA A 1 199 ? 9.076 5.303 -1.532 1.00 91.88 199 ALA A N 1
ATOM 1582 C CA . ALA A 1 199 ? 10.176 5.896 -0.771 1.00 91.88 199 ALA A CA 1
ATOM 1583 C C . ALA A 1 199 ? 11.100 6.744 -1.662 1.00 91.88 199 ALA A C 1
ATOM 1585 O O . ALA A 1 199 ? 12.101 6.261 -2.190 1.00 91.88 199 ALA A O 1
ATOM 1586 N N . TYR A 1 200 ? 10.756 8.023 -1.794 1.00 89.44 200 TYR A N 1
ATOM 1587 C CA . TYR A 1 200 ? 11.554 9.036 -2.482 1.00 89.44 200 TYR A CA 1
ATOM 1588 C C . TYR A 1 200 ? 12.282 9.923 -1.468 1.00 89.44 200 TYR A C 1
ATOM 1590 O O . TYR A 1 200 ? 11.668 10.419 -0.520 1.00 89.44 200 TYR A O 1
ATOM 1598 N N . GLY A 1 201 ? 13.588 10.106 -1.659 1.00 88.75 201 GLY A N 1
ATOM 1599 C CA . GLY A 1 201 ? 14.460 10.879 -0.773 1.00 88.75 201 GLY A CA 1
ATOM 1600 C C . GLY A 1 201 ? 14.682 10.242 0.600 1.00 88.75 201 GLY A C 1
ATOM 1601 O O . GLY A 1 201 ? 15.165 10.915 1.502 1.00 88.75 201 GLY A O 1
ATOM 1602 N N . PHE A 1 202 ? 14.311 8.972 0.790 1.00 90.88 202 PHE A N 1
ATOM 1603 C CA . PHE A 1 202 ? 14.523 8.285 2.062 1.00 90.88 202 PHE A CA 1
ATOM 1604 C C . PHE A 1 202 ? 16.012 8.076 2.343 1.00 90.88 202 PHE A C 1
ATOM 1606 O O . PHE A 1 202 ? 16.809 7.850 1.435 1.00 90.88 202 PHE A O 1
ATOM 1613 N N . THR A 1 203 ? 16.359 8.076 3.627 1.00 87.69 203 THR A N 1
ATOM 1614 C CA . THR A 1 203 ? 17.721 7.826 4.111 1.00 87.69 203 THR A CA 1
ATOM 1615 C C . THR A 1 203 ? 17.746 6.606 5.038 1.00 87.69 203 THR A C 1
ATOM 1617 O O . THR A 1 203 ? 16.750 5.888 5.172 1.00 87.69 203 THR A O 1
ATOM 1620 N N . ASN A 1 204 ? 18.879 6.369 5.703 1.00 84.44 204 ASN A N 1
ATOM 1621 C CA . ASN A 1 204 ? 18.995 5.361 6.760 1.00 84.44 204 ASN A CA 1
ATOM 1622 C C . ASN A 1 204 ? 18.527 5.873 8.141 1.00 84.44 204 ASN A C 1
ATOM 1624 O O . ASN A 1 204 ? 18.506 5.095 9.090 1.00 84.44 204 ASN A O 1
ATOM 1628 N N . SER A 1 205 ? 18.147 7.152 8.282 1.00 91.62 205 SER A N 1
ATOM 1629 C CA . SER A 1 205 ? 17.640 7.699 9.551 1.00 91.62 205 SER A CA 1
ATOM 1630 C C . SER A 1 205 ? 16.139 7.460 9.690 1.00 91.62 205 SER A C 1
ATOM 1632 O O . SER A 1 205 ? 15.335 7.916 8.870 1.00 91.62 205 SER A O 1
ATOM 1634 N N . TYR A 1 206 ? 15.755 6.780 10.773 1.00 90.50 206 TYR A N 1
ATOM 1635 C CA . TYR A 1 206 ? 14.354 6.568 11.120 1.00 90.50 206 TYR A CA 1
ATOM 1636 C C . TYR A 1 206 ? 13.641 7.893 11.398 1.00 90.50 206 TYR A C 1
ATOM 1638 O O . TYR A 1 206 ? 12.545 8.110 10.890 1.00 90.50 206 TYR A O 1
ATOM 1646 N N . GLU A 1 207 ? 14.268 8.807 12.139 1.00 92.19 207 GLU A N 1
ATOM 1647 C CA . GLU A 1 207 ? 13.701 10.108 12.506 1.00 92.19 207 GLU A CA 1
ATOM 1648 C C . GLU A 1 207 ? 13.422 10.963 11.269 1.00 92.19 207 GLU A C 1
ATOM 1650 O O . GLU A 1 207 ? 12.340 11.545 11.139 1.00 92.19 207 GLU A O 1
ATOM 1655 N N . TYR A 1 208 ? 14.370 10.995 10.326 1.00 93.75 208 TYR A N 1
ATOM 1656 C CA . TYR A 1 208 ? 14.192 11.684 9.053 1.00 93.75 208 TYR A CA 1
ATOM 1657 C C . TYR A 1 208 ? 13.032 11.073 8.259 1.00 93.75 208 TYR A C 1
ATOM 1659 O O . TYR A 1 208 ? 12.106 11.785 7.865 1.00 93.75 208 TYR A O 1
ATOM 1667 N N . ASN A 1 209 ? 13.014 9.751 8.088 1.00 93.25 209 ASN A N 1
ATOM 1668 C CA . ASN A 1 209 ? 11.949 9.067 7.352 1.00 93.25 209 ASN A CA 1
ATOM 1669 C C . ASN A 1 209 ? 10.575 9.216 8.050 1.00 93.25 209 ASN A C 1
ATOM 1671 O O . ASN A 1 209 ? 9.543 9.347 7.388 1.00 93.25 209 ASN A O 1
ATOM 1675 N N . MET A 1 210 ? 10.548 9.272 9.385 1.00 94.12 210 MET A N 1
ATOM 1676 C CA . MET A 1 210 ? 9.358 9.566 10.187 1.00 94.12 210 MET A CA 1
ATOM 1677 C C . MET A 1 210 ? 8.848 10.988 9.935 1.00 94.12 210 MET A C 1
ATOM 1679 O O . MET A 1 210 ? 7.642 11.200 9.790 1.00 94.12 210 MET A O 1
ATOM 1683 N N . SER A 1 211 ? 9.751 11.966 9.818 1.00 94.12 211 SER A N 1
ATOM 1684 C CA . SER A 1 211 ? 9.392 13.339 9.441 1.00 94.12 211 SER A CA 1
ATOM 1685 C C . SER A 1 211 ? 8.785 13.414 8.034 1.00 94.12 211 SER A C 1
ATOM 1687 O O . SER A 1 211 ? 7.818 14.147 7.821 1.00 94.12 211 SER A O 1
ATOM 1689 N N . MET A 1 212 ? 9.270 12.587 7.101 1.00 93.12 212 MET A N 1
ATOM 1690 C CA . MET A 1 212 ? 8.737 12.496 5.740 1.00 93.12 212 MET A CA 1
ATOM 1691 C C . MET A 1 212 ? 7.303 11.957 5.734 1.00 93.12 212 MET A C 1
ATOM 1693 O O . MET A 1 212 ? 6.434 12.574 5.128 1.00 93.12 212 MET A O 1
ATOM 1697 N N . CYS A 1 213 ? 7.023 10.874 6.467 1.00 93.94 213 CYS A N 1
ATOM 1698 C CA . CYS A 1 213 ? 5.660 10.346 6.631 1.00 93.94 213 CYS A CA 1
ATOM 1699 C C . CYS A 1 213 ? 4.706 11.350 7.292 1.00 93.94 213 CYS A C 1
ATOM 1701 O O . CYS A 1 213 ? 3.564 11.471 6.862 1.00 93.94 213 CYS A O 1
ATOM 1703 N N . LYS A 1 214 ? 5.166 12.111 8.295 1.00 93.62 214 LYS A N 1
ATOM 1704 C CA . LYS A 1 214 ? 4.368 13.188 8.913 1.00 93.62 214 LYS A CA 1
ATOM 1705 C C . LYS A 1 214 ? 4.023 14.306 7.930 1.00 93.62 214 LYS A C 1
ATOM 1707 O O . LYS A 1 214 ? 2.958 14.904 8.044 1.00 93.62 214 LYS A O 1
ATOM 1712 N N . LYS A 1 215 ? 4.940 14.614 7.010 1.00 93.56 215 LYS A N 1
ATOM 1713 C CA . LYS A 1 215 ? 4.763 15.656 5.995 1.00 93.56 215 LYS A CA 1
ATOM 1714 C C . LYS A 1 215 ? 3.853 15.197 4.856 1.00 93.56 215 LYS A C 1
ATOM 1716 O O . LYS A 1 215 ? 3.044 15.983 4.377 1.00 93.56 215 LYS A O 1
ATOM 1721 N N . ASP A 1 216 ? 4.005 13.953 4.412 1.00 92.25 216 ASP A N 1
ATOM 1722 C CA . ASP A 1 216 ? 3.206 13.357 3.345 1.00 92.25 216 ASP A CA 1
ATOM 1723 C C . ASP A 1 216 ? 2.990 11.863 3.617 1.00 92.25 216 ASP A C 1
ATOM 1725 O O . ASP A 1 216 ? 3.917 11.045 3.595 1.00 92.25 216 ASP A O 1
ATOM 1729 N N . ASN A 1 217 ? 1.730 11.498 3.843 1.00 93.62 217 ASN A N 1
ATOM 1730 C CA . ASN A 1 217 ? 1.376 10.166 4.310 1.00 93.62 217 ASN A CA 1
ATOM 1731 C C . ASN A 1 217 ? 1.690 9.040 3.303 1.00 93.62 217 ASN A C 1
ATOM 1733 O O . ASN A 1 217 ? 1.680 7.866 3.686 1.00 93.62 217 ASN A O 1
ATOM 1737 N N . LYS A 1 218 ? 1.979 9.346 2.027 1.00 90.75 218 LYS A N 1
ATOM 1738 C CA . LYS A 1 218 ? 2.356 8.326 1.025 1.00 90.75 218 LYS A CA 1
ATOM 1739 C C . LYS A 1 218 ? 3.611 7.539 1.419 1.00 90.75 218 LYS A C 1
ATOM 1741 O O . LYS A 1 218 ? 3.734 6.363 1.086 1.00 90.75 218 LYS A O 1
ATOM 1746 N N . TYR A 1 219 ? 4.494 8.167 2.194 1.00 93.50 219 TYR A N 1
ATOM 1747 C CA . TYR A 1 219 ? 5.751 7.599 2.683 1.00 93.50 219 TYR A CA 1
ATOM 1748 C C . TYR A 1 219 ? 5.585 6.636 3.866 1.00 93.50 219 TYR A C 1
ATOM 1750 O O . TYR A 1 219 ? 6.489 5.863 4.186 1.00 93.50 219 TYR A O 1
ATOM 1758 N N . CYS A 1 220 ? 4.434 6.656 4.537 1.00 95.06 220 CYS A N 1
ATOM 1759 C CA . CYS A 1 220 ? 4.246 5.914 5.778 1.00 95.06 220 CYS A CA 1
ATOM 1760 C C . CYS A 1 220 ? 4.285 4.390 5.596 1.00 95.06 220 CYS A C 1
ATOM 1762 O O . CYS A 1 220 ? 4.697 3.670 6.505 1.00 95.06 220 CYS A O 1
ATOM 1764 N N . THR A 1 221 ? 3.933 3.888 4.408 1.00 96.25 221 THR A N 1
ATOM 1765 C CA . THR A 1 221 ? 4.040 2.461 4.070 1.00 96.25 221 THR A CA 1
ATOM 1766 C C . THR A 1 221 ? 5.473 1.951 4.225 1.00 96.25 221 THR A C 1
ATOM 1768 O O . THR A 1 221 ? 5.687 0.853 4.740 1.00 96.25 221 THR A O 1
ATOM 1771 N N . LYS A 1 222 ? 6.470 2.759 3.829 1.00 95.25 222 LYS A N 1
ATOM 1772 C CA . LYS A 1 222 ? 7.884 2.386 3.930 1.00 95.25 222 LYS A CA 1
ATOM 1773 C C . LYS A 1 222 ? 8.336 2.270 5.379 1.00 95.25 222 LYS A C 1
ATOM 1775 O O . LYS A 1 222 ? 9.048 1.328 5.709 1.00 95.25 222 LYS A O 1
ATOM 1780 N N . LEU A 1 223 ? 7.867 3.154 6.259 1.00 94.69 223 LEU A N 1
ATOM 1781 C CA . LEU A 1 223 ? 8.150 3.051 7.695 1.00 94.69 223 LEU A CA 1
ATOM 1782 C C . LEU A 1 223 ? 7.600 1.761 8.301 1.00 94.69 223 LEU A C 1
ATOM 1784 O O . LEU A 1 223 ? 8.287 1.118 9.090 1.00 94.69 223 LEU A O 1
ATOM 1788 N N . ILE A 1 224 ? 6.390 1.359 7.903 1.00 96.00 224 ILE A N 1
ATOM 1789 C CA . ILE A 1 224 ? 5.798 0.096 8.354 1.00 96.00 224 ILE A CA 1
ATOM 1790 C C . ILE A 1 224 ? 6.651 -1.085 7.875 1.00 96.00 224 ILE A C 1
ATOM 1792 O O . ILE A 1 224 ? 6.951 -1.971 8.672 1.00 96.00 224 ILE A O 1
ATOM 1796 N N . GLN A 1 225 ? 7.099 -1.091 6.613 1.00 95.75 225 GLN A N 1
ATOM 1797 C CA . GLN A 1 225 ? 8.003 -2.132 6.105 1.00 95.75 225 GLN A CA 1
ATOM 1798 C C . GLN A 1 225 ? 9.330 -2.166 6.878 1.00 95.75 225 GLN A C 1
ATOM 1800 O O . GLN A 1 225 ? 9.739 -3.244 7.304 1.00 95.75 225 GLN A O 1
ATOM 1805 N N . MET A 1 226 ? 9.984 -1.016 7.085 1.00 93.19 226 MET A N 1
ATOM 1806 C CA . MET A 1 226 ? 11.252 -0.920 7.828 1.00 93.19 226 MET A CA 1
ATOM 1807 C C . MET A 1 226 ? 11.109 -1.402 9.276 1.00 93.19 226 MET A C 1
ATOM 1809 O O . MET A 1 226 ? 12.054 -1.939 9.844 1.00 93.19 226 MET A O 1
ATOM 1813 N N . ASN A 1 227 ? 9.912 -1.283 9.850 1.00 95.06 227 ASN A N 1
ATOM 1814 C CA . ASN A 1 227 ? 9.563 -1.841 11.149 1.00 95.06 227 ASN A CA 1
ATOM 1815 C C . ASN A 1 227 ? 8.958 -3.258 11.036 1.00 95.06 227 ASN A C 1
ATOM 1817 O O . ASN A 1 227 ? 8.018 -3.605 11.746 1.00 95.06 227 ASN A O 1
ATOM 1821 N N . ASN A 1 228 ? 9.466 -4.095 10.124 1.00 96.00 228 ASN A N 1
ATOM 1822 C CA . ASN A 1 228 ? 9.055 -5.495 9.934 1.00 96.00 228 ASN A CA 1
ATOM 1823 C C . ASN A 1 228 ? 7.554 -5.697 9.669 1.00 96.00 228 ASN A C 1
ATOM 1825 O O . ASN A 1 228 ? 6.945 -6.657 10.153 1.00 96.00 228 ASN A O 1
ATOM 1829 N N . TRP A 1 229 ? 6.953 -4.797 8.893 1.00 97.12 229 TRP A N 1
ATOM 1830 C CA . TRP A 1 229 ? 5.512 -4.751 8.630 1.00 97.12 229 TRP A CA 1
ATOM 1831 C C . TRP A 1 229 ? 4.658 -4.531 9.883 1.00 97.12 229 TRP A C 1
ATOM 1833 O O . TRP A 1 229 ? 3.482 -4.893 9.897 1.00 97.12 229 TRP A O 1
ATOM 1843 N N . LYS A 1 230 ? 5.235 -3.946 10.937 1.00 96.62 230 LYS A N 1
ATOM 1844 C CA . LYS A 1 230 ? 4.532 -3.551 12.159 1.00 96.62 230 LYS A CA 1
ATOM 1845 C C . LYS A 1 230 ? 4.348 -2.050 12.204 1.00 96.62 230 LYS A C 1
ATOM 1847 O O . LYS A 1 230 ? 5.283 -1.293 11.955 1.00 96.62 230 LYS A O 1
ATOM 1852 N N . ILE A 1 231 ? 3.148 -1.610 12.553 1.00 95.50 231 ILE A N 1
ATOM 1853 C CA . ILE A 1 231 ? 2.858 -0.187 12.719 1.00 95.50 231 ILE A CA 1
ATOM 1854 C C . ILE A 1 231 ? 3.599 0.298 13.978 1.00 95.50 231 ILE A C 1
ATOM 1856 O O . ILE A 1 231 ? 3.334 -0.222 15.067 1.00 95.50 231 ILE A O 1
ATOM 1860 N N . PRO A 1 232 ? 4.531 1.266 13.867 1.00 93.50 232 PRO A N 1
ATOM 1861 C CA . PRO A 1 232 ? 5.270 1.778 15.019 1.00 93.50 232 PRO A CA 1
ATOM 1862 C C . PRO A 1 232 ? 4.357 2.385 16.094 1.00 93.50 232 PRO A C 1
ATOM 1864 O O . PRO A 1 232 ? 3.260 2.869 15.809 1.00 93.50 232 PRO A O 1
ATOM 1867 N N . LYS A 1 233 ? 4.807 2.404 17.354 1.00 91.25 233 LYS A N 1
ATOM 1868 C CA . LYS A 1 233 ? 4.031 3.018 18.452 1.00 91.25 233 LYS A CA 1
ATOM 1869 C C . LYS A 1 233 ? 3.879 4.532 18.281 1.00 91.25 233 LYS A C 1
ATOM 1871 O O . LYS A 1 233 ? 2.852 5.086 18.656 1.00 91.25 233 LYS A O 1
ATOM 1876 N N . ASP A 1 234 ? 4.891 5.170 17.708 1.00 91.44 234 ASP A N 1
ATOM 1877 C CA . ASP A 1 234 ? 4.984 6.598 17.400 1.00 91.44 234 ASP A CA 1
ATOM 1878 C C . ASP A 1 234 ? 4.462 6.944 15.994 1.00 91.44 234 ASP A C 1
ATOM 1880 O O . ASP A 1 234 ? 4.696 8.046 15.492 1.00 91.44 234 ASP A O 1
ATOM 1884 N N . TYR A 1 235 ? 3.743 6.014 15.357 1.00 93.88 235 TYR A N 1
ATOM 1885 C CA . TYR A 1 235 ? 3.173 6.222 14.035 1.00 93.88 235 TYR A CA 1
ATOM 1886 C C . TYR A 1 235 ? 2.260 7.462 14.018 1.00 93.88 235 TYR A C 1
ATOM 1888 O O . TYR A 1 235 ? 1.397 7.607 14.890 1.00 93.88 235 TYR A O 1
ATOM 1896 N N . PRO A 1 236 ? 2.416 8.368 13.036 1.00 90.38 236 PRO A N 1
ATOM 1897 C CA . PRO A 1 236 ? 1.824 9.699 13.120 1.00 90.38 236 PRO A CA 1
ATOM 1898 C C . PRO A 1 236 ? 0.320 9.724 12.840 1.00 90.38 236 PRO A C 1
ATOM 1900 O O . PRO A 1 236 ? -0.336 10.728 13.109 1.00 90.38 236 PRO A O 1
ATOM 1903 N N . ILE A 1 237 ? -0.242 8.627 12.326 1.00 89.69 237 ILE A N 1
ATOM 1904 C CA . ILE A 1 237 ? -1.646 8.539 11.929 1.00 89.69 237 ILE A CA 1
ATOM 1905 C C . ILE A 1 237 ? -2.400 7.608 12.882 1.00 89.69 237 ILE A C 1
ATOM 1907 O O . ILE A 1 237 ? -1.991 6.477 13.141 1.00 89.69 237 ILE A O 1
ATOM 1911 N N . ARG A 1 238 ? -3.541 8.069 13.403 1.00 84.62 238 ARG A N 1
ATOM 1912 C CA . ARG A 1 238 ? -4.393 7.273 14.300 1.00 84.62 238 ARG A CA 1
ATOM 1913 C C . ARG A 1 238 ? -5.381 6.416 13.507 1.00 84.62 238 ARG A C 1
ATOM 1915 O O . ARG A 1 238 ? -6.015 6.913 12.573 1.00 84.62 238 ARG A O 1
ATOM 1922 N N . PHE A 1 239 ? -5.542 5.155 13.912 1.00 82.06 239 PHE A N 1
ATOM 1923 C CA . PHE A 1 239 ? -6.448 4.179 13.290 1.00 82.06 239 PHE A CA 1
ATOM 1924 C C . PHE A 1 239 ? -7.855 4.263 13.871 1.00 82.06 239 PHE A C 1
ATOM 1926 O O . PHE A 1 239 ? -7.977 4.273 15.111 1.00 82.06 239 PHE A O 1
#

Radius of gyration: 27.91 Å; Cα contacts (8 Å, |Δi|>4): 337; chains: 1; bounding box: 76×68×74 Å

Solvent-accessible surface area (backbone atoms only — not comparable to full-atom values): 13519 Å² total; per-residue (Å²): 134,84,84,81,77,83,78,71,82,72,76,74,75,77,80,75,86,67,82,76,74,85,69,81,50,71,66,59,53,51,52,51,51,50,53,51,50,56,53,44,69,69,44,50,62,57,52,52,38,53,51,52,51,50,53,48,30,50,52,52,48,49,48,45,52,53,52,33,51,17,45,58,54,33,32,75,79,69,41,65,65,57,59,74,26,79,64,64,33,87,44,96,84,84,41,36,51,26,19,61,84,34,52,38,67,57,35,36,60,70,49,36,44,86,65,48,63,70,74,47,76,47,72,44,66,40,54,96,43,85,96,44,59,44,59,32,41,28,34,76,88,69,51,33,34,30,62,38,67,30,52,27,36,34,39,43,41,78,50,75,88,48,57,84,36,58,54,71,37,22,35,31,30,29,40,40,30,48,62,43,84,96,40,42,83,33,34,76,75,27,65,72,38,55,60,30,49,28,51,76,65,55,69,95,48,65,69,61,44,49,52,46,20,68,75,42,35,48,36,34,36,32,55,22,50,76,48,77,36,36,79,57,94,83,52,86,67,85,116

Foldseek 3Di:
DDDDDDPDPDPDPDPPPPPDPPDDDPVNVVVVCVVVVVVCVVVVVVVVQVVLLVLQLVLLVVCVVQQQVLQVVLCVVPNQPQCLQVDDDDDPPGKFRQNPVDFLVRLCVNRRVVSFAWDDWDFADAPPDPPDTFGWTAGPVGWIKGADRNRFKMWTAQDRVHHDDALRGIEIKGAGCDIDPVQCCQPVPHHNGGIGQDGGNDDPDLVVLQVVCVVPVNSNSNNCVVVVSHQDPVRPDGD

pLDDT: mean 85.11, std 14.09, range [40.41, 97.88]

Secondary structure (DSSP, 8-state):
-PPPP------PPPPP--TT--PPPHHHHHHHHHHHHHHHHHHHHHHHHHHHHHHHHHHHHHHHHHHHHHHHHHHHHH--GGGTTTT-EEETTTTEEE-SSS-HHHHHHHHTGGGS-EEEEEEEEPTTSTT-EEEEEEETTS-EEEEETTTTEEEEES-SSSPP-BTTTEEEEEE-S---GGGGGG-TTTTT-SEEE--SS--S-HHHHHHHHHH-GGGHHHHHHHTTT---TT-SS--

Mean predicted aligned error: 9.47 Å